Protein AF-A0A970CXN6-F1 (afdb_monomer_lite)

Secondary structure (DSSP, 8-state):
---HHHHHHHHHHHHTTS-HHHHHHHHHTHHHHHHHTTTTGGGGGGGGGT-HHHHHHHHHHHHS-HHHHHHHHHHHHHHH--HHHHHHHHHHHHHHHHHHHHHHHHHHHHHHH---HHHHHHHHHHHHHHHTT--TTT--GGGTS---HHHHHHHHHHHGGGTS--HHHHHHHHHHHHHHHHHHHHHHHH-HHHHHHHHHHTT-HHHHGGGSPPSS--GGGGGGT--

Radius of gyration: 17.42 Å; chains: 1; bounding box: 43×34×45 Å

Sequence (227 aa):
MPAIYAHYVFGNSLIDTLSEDSKRVVSNHRSAFDLGVQGPDFLFFKDFGGDEKSVKFGGKIHDTPCKETLKIFKEVYEKDKSEMQLAYILGFLAHFTLDTIAHEYINKVVREDGIDHHELETEFDRFMMLVDDRDPLSVKVEYLIKTEHETRKEIAKLYLPYEVMNEKELKKAMKDFYGVKKGIRFLQARAYPVLKGLMMAVNMWEKNYGIVMRKDRNVSLSPYVEE

pLDDT: mean 91.96, std 6.89, range [45.38, 98.62]

Foldseek 3Di:
DQQLQVLLVLLVVCLVVDDPVLVVLCVVQVLLLSQLSQALCLLCLFVHNPPPLSVVVSVVCLVDDVVVLVVLLVVLCVVVVDSSSVSSPSSVVSNNVCCVVVVVLLVVCCVPVVDDSLLLSLLLSCVVCVVVVHQSLPDQSLVSNDDDLVSLQSNQSSVVVVVRGHSVRSVSSNVSSSVVSVVLSVCLVPPVVVVLVVCVVVVNCVVNVSSRHDNDRPPVSCVVRVD

Structure (mmCIF, N/CA/C/O backbone):
data_AF-A0A970CXN6-F1
#
_entry.id   AF-A0A970CXN6-F1
#
loop_
_atom_site.group_PDB
_atom_site.id
_atom_site.type_symbol
_atom_site.label_atom_id
_atom_site.label_alt_id
_atom_site.label_comp_id
_atom_site.label_asym_id
_atom_site.label_entity_id
_atom_site.label_seq_id
_atom_site.pdbx_PDB_ins_code
_atom_site.Cartn_x
_atom_site.Cartn_y
_atom_site.Cartn_z
_atom_site.occupancy
_atom_site.B_iso_or_equiv
_atom_site.auth_seq_id
_atom_site.auth_comp_id
_atom_site.auth_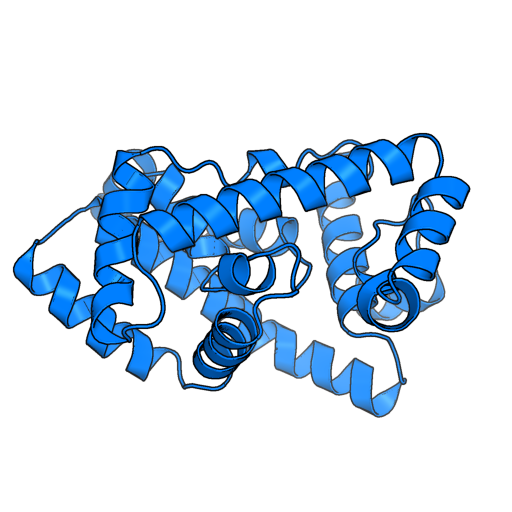asym_id
_atom_site.auth_atom_id
_atom_site.pdbx_PDB_model_num
ATOM 1 N N . MET A 1 1 ? 7.677 -1.999 -1.396 1.00 45.38 1 MET A N 1
ATOM 2 C CA . MET A 1 1 ? 6.364 -1.464 -1.788 1.00 45.38 1 MET A CA 1
ATOM 3 C C . MET A 1 1 ? 6.436 -0.259 -2.728 1.00 45.38 1 MET A C 1
ATOM 5 O O . MET A 1 1 ? 6.481 0.914 -2.344 1.00 45.38 1 MET A O 1
ATOM 9 N N . PRO A 1 2 ? 6.422 -0.558 -4.023 1.00 54.91 2 PRO A N 1
ATOM 10 C CA . PRO A 1 2 ? 5.616 0.149 -4.977 1.00 54.91 2 PRO A CA 1
ATOM 11 C C . PRO A 1 2 ? 4.929 -0.911 -5.846 1.00 54.91 2 PRO A C 1
ATOM 13 O O . PRO A 1 2 ? 5.416 -1.251 -6.914 1.00 54.91 2 PRO A O 1
ATOM 16 N N . ALA A 1 3 ? 3.774 -1.386 -5.389 1.00 73.50 3 ALA A N 1
ATOM 17 C CA . ALA A 1 3 ? 2.787 -2.064 -6.224 1.00 73.50 3 ALA A CA 1
ATOM 18 C C . ALA A 1 3 ? 1.385 -1.716 -5.703 1.00 73.50 3 ALA A C 1
ATOM 20 O O . ALA A 1 3 ? 0.773 -2.439 -4.925 1.00 73.50 3 ALA A O 1
ATOM 21 N N . ILE A 1 4 ? 0.889 -0.530 -6.066 1.00 91.12 4 ILE A N 1
ATOM 22 C CA . ILE A 1 4 ? -0.420 -0.051 -5.585 1.00 91.12 4 ILE A CA 1
ATOM 23 C C . ILE A 1 4 ? -1.547 -0.862 -6.227 1.00 91.12 4 ILE A C 1
ATOM 25 O O . ILE A 1 4 ? -2.587 -1.116 -5.609 1.00 91.12 4 ILE A O 1
ATOM 29 N N . TYR A 1 5 ? -1.358 -1.220 -7.497 1.00 94.88 5 TYR A N 1
ATOM 30 C CA . TYR A 1 5 ? -2.392 -1.828 -8.313 1.00 94.88 5 T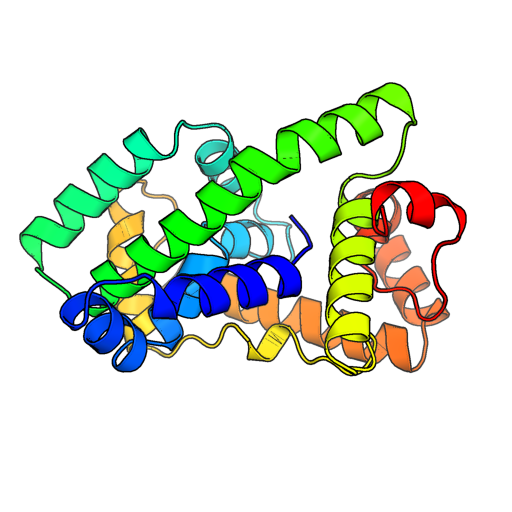YR A CA 1
ATOM 31 C C . TYR A 1 5 ? -2.586 -3.301 -7.974 1.00 94.88 5 TYR A C 1
ATOM 33 O O . TYR A 1 5 ? -3.725 -3.716 -7.790 1.00 94.88 5 TYR A O 1
ATOM 41 N N . ALA A 1 6 ? -1.505 -4.062 -7.802 1.00 94.56 6 ALA A N 1
ATOM 42 C CA . ALA A 1 6 ? -1.544 -5.461 -7.401 1.00 94.56 6 ALA A CA 1
ATOM 43 C C . ALA A 1 6 ? -2.290 -5.638 -6.077 1.00 94.56 6 ALA A C 1
ATOM 45 O O . ALA A 1 6 ? -3.231 -6.428 -6.005 1.00 94.56 6 ALA A O 1
ATOM 46 N N . HIS A 1 7 ? -1.957 -4.828 -5.065 1.00 95.94 7 HIS A N 1
ATOM 47 C CA . HIS A 1 7 ? -2.702 -4.805 -3.810 1.00 95.94 7 HIS A CA 1
ATOM 48 C C . HIS A 1 7 ? -4.178 -4.489 -4.036 1.00 95.94 7 HIS A C 1
ATOM 50 O O . HIS A 1 7 ? -5.038 -5.212 -3.541 1.00 95.94 7 HIS A O 1
ATOM 56 N N . TYR A 1 8 ? -4.492 -3.446 -4.810 1.00 95.94 8 TYR A N 1
ATOM 57 C CA . TYR A 1 8 ? -5.876 -3.071 -5.100 1.00 95.94 8 TYR A CA 1
ATOM 58 C C . TYR A 1 8 ? -6.664 -4.204 -5.776 1.00 95.94 8 TYR A C 1
ATOM 60 O O . TYR A 1 8 ? -7.787 -4.499 -5.365 1.00 95.94 8 TYR A O 1
ATOM 68 N N . VAL A 1 9 ? -6.095 -4.857 -6.791 1.00 95.38 9 VAL A N 1
ATOM 69 C CA . VAL A 1 9 ? -6.730 -5.974 -7.505 1.00 95.38 9 VAL A CA 1
ATOM 70 C C . VAL A 1 9 ? -6.916 -7.173 -6.577 1.00 95.38 9 VAL A C 1
ATOM 72 O O . VAL A 1 9 ? -8.020 -7.708 -6.494 1.00 95.38 9 VAL A O 1
ATOM 75 N N . PHE A 1 10 ? -5.883 -7.544 -5.819 1.00 95.50 10 PHE A N 1
ATOM 76 C CA . PHE A 1 10 ? -5.947 -8.642 -4.856 1.00 95.50 10 PHE A CA 1
ATOM 77 C C . PHE A 1 10 ? -6.980 -8.386 -3.752 1.00 95.50 10 PHE A C 1
ATOM 79 O O . PHE A 1 10 ? -7.818 -9.233 -3.462 1.00 95.50 10 PHE A O 1
ATOM 86 N N . GLY A 1 11 ? -6.992 -7.186 -3.171 1.00 96.19 11 GLY A N 1
ATOM 87 C CA . GLY A 1 11 ? -7.986 -6.800 -2.174 1.00 96.19 11 GLY A CA 1
ATOM 88 C C . GLY A 1 11 ? -9.413 -6.902 -2.716 1.00 96.19 11 GLY A C 1
ATOM 89 O O . GLY A 1 11 ? -10.290 -7.412 -2.026 1.00 96.19 11 GLY A O 1
ATOM 90 N N . ASN A 1 12 ? -9.647 -6.474 -3.961 1.00 95.94 12 ASN A N 1
ATOM 91 C CA . ASN A 1 12 ? -10.955 -6.598 -4.606 1.00 95.94 12 ASN A CA 1
ATOM 92 C C . ASN A 1 12 ? -11.379 -8.049 -4.834 1.00 95.94 12 ASN A C 1
ATOM 94 O O . ASN A 1 12 ? -12.537 -8.371 -4.579 1.00 95.94 12 ASN A O 1
ATOM 98 N N . SER A 1 13 ? -10.471 -8.916 -5.290 1.00 95.56 13 SER A N 1
ATOM 99 C CA . SER A 1 13 ? -10.807 -10.319 -5.559 1.00 95.56 13 SER A CA 1
ATOM 100 C C . SER A 1 13 ? -11.175 -11.088 -4.287 1.00 95.56 13 SER A C 1
ATOM 102 O O . SER A 1 13 ? -11.977 -12.019 -4.335 1.00 95.56 13 SER A O 1
ATOM 104 N N . LEU A 1 14 ? -10.659 -10.664 -3.129 1.00 95.25 14 LEU A N 1
ATOM 105 C CA . LEU A 1 14 ? -11.001 -11.264 -1.842 1.00 95.25 14 LEU A CA 1
ATOM 106 C C . LEU A 1 14 ? -12.394 -10.885 -1.332 1.00 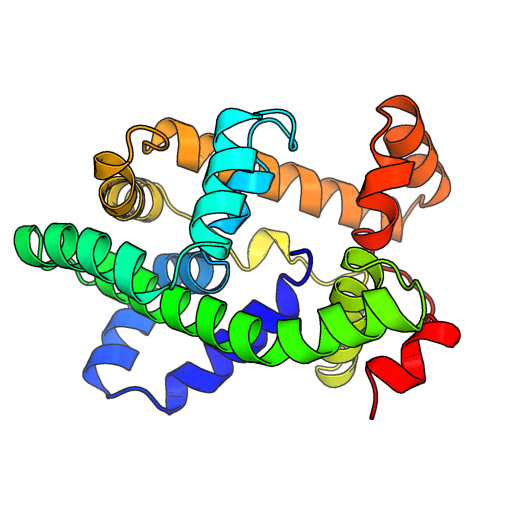95.25 14 LEU A C 1
ATOM 108 O O . LEU A 1 14 ? -12.943 -11.637 -0.527 1.00 95.25 14 LEU A O 1
ATOM 112 N N . ILE A 1 15 ? -12.991 -9.774 -1.783 1.00 97.00 15 ILE A N 1
ATOM 113 C CA . ILE A 1 15 ? -14.292 -9.299 -1.273 1.00 97.00 15 ILE A CA 1
ATOM 114 C C . ILE A 1 15 ? -15.365 -10.382 -1.425 1.00 97.00 15 ILE A C 1
ATOM 116 O O . ILE A 1 15 ? -16.134 -10.619 -0.494 1.00 97.00 15 ILE A O 1
ATOM 120 N N . ASP A 1 16 ? -15.376 -11.097 -2.549 1.00 94.75 16 ASP A N 1
ATOM 121 C CA . ASP A 1 16 ? -16.383 -12.123 -2.837 1.00 94.75 16 ASP A CA 1
ATOM 122 C C . ASP A 1 16 ? -16.294 -13.348 -1.913 1.00 94.75 16 ASP A C 1
ATOM 124 O O . ASP A 1 16 ? -17.294 -14.042 -1.709 1.00 94.75 16 ASP A O 1
ATOM 128 N N . THR A 1 17 ? -15.131 -13.566 -1.292 1.00 95.69 17 THR A N 1
ATOM 129 C CA . THR A 1 17 ? -14.877 -14.658 -0.337 1.00 95.69 17 THR A CA 1
ATOM 130 C C . THR A 1 17 ? -15.275 -14.324 1.102 1.00 95.69 17 THR A C 1
ATOM 132 O O . THR A 1 17 ? -15.337 -15.217 1.949 1.00 95.69 17 THR A O 1
ATOM 135 N N . LEU A 1 18 ? -15.545 -13.049 1.398 1.00 96.69 18 LEU A N 1
ATOM 136 C CA . LEU A 1 18 ? -15.940 -12.606 2.732 1.00 96.69 18 LEU A CA 1
ATOM 137 C C . LEU A 1 18 ? -17.364 -13.073 3.078 1.00 96.69 18 LEU A C 1
ATOM 139 O O . LEU A 1 18 ? -18.173 -13.385 2.205 1.00 96.69 18 LEU A O 1
ATOM 143 N N . SER A 1 19 ? -17.704 -13.076 4.369 1.00 97.88 19 SER A N 1
ATOM 144 C CA . SER A 1 19 ? -19.102 -13.231 4.788 1.00 97.88 19 SER A CA 1
ATOM 145 C C . SER A 1 19 ? -19.946 -12.046 4.306 1.00 97.88 19 SER A C 1
ATOM 147 O O . SER A 1 19 ? -19.427 -10.947 4.103 1.00 97.88 19 SER A O 1
ATOM 149 N N . GLU A 1 20 ? -21.260 -12.234 4.178 1.00 97.88 20 GLU A N 1
ATOM 150 C CA . GLU A 1 20 ? -22.169 -11.163 3.737 1.00 97.88 20 GLU A CA 1
ATOM 151 C C . GLU A 1 20 ? -22.113 -9.922 4.647 1.00 97.88 20 GLU A C 1
ATOM 153 O O . GLU A 1 20 ? -22.122 -8.790 4.160 1.00 97.88 20 GLU A O 1
ATOM 158 N N . ASP A 1 21 ? -21.939 -10.112 5.959 1.00 98.00 21 ASP A N 1
ATOM 159 C CA . ASP A 1 21 ? -21.743 -9.004 6.901 1.00 98.00 21 ASP A CA 1
ATOM 160 C C . ASP A 1 21 ? -20.451 -8.229 6.616 1.00 98.00 21 ASP A C 1
ATOM 162 O O . ASP A 1 21 ? -20.455 -6.997 6.576 1.00 98.00 21 ASP A O 1
ATOM 166 N N . SER A 1 22 ? -19.342 -8.931 6.375 1.00 98.19 22 SER A N 1
ATOM 167 C CA . SER A 1 22 ? -18.066 -8.299 6.040 1.00 98.19 22 SER A CA 1
ATOM 168 C C . SER A 1 22 ? -18.105 -7.619 4.670 1.00 98.19 22 SER A C 1
ATOM 170 O O . SER A 1 22 ? -17.589 -6.510 4.544 1.00 98.19 22 SER A O 1
ATOM 172 N N . LYS A 1 23 ? -18.774 -8.205 3.668 1.00 98.31 23 LYS A N 1
ATOM 173 C CA . LYS A 1 23 ? -19.015 -7.554 2.368 1.00 98.31 23 LYS A CA 1
ATOM 174 C C . LYS A 1 23 ? -19.783 -6.251 2.533 1.00 98.31 23 LYS A C 1
ATOM 176 O O . LYS A 1 23 ? -19.384 -5.234 1.969 1.00 98.31 23 LYS A O 1
ATOM 181 N N . ARG A 1 24 ? -20.846 -6.249 3.344 1.00 98.38 24 ARG A N 1
ATOM 182 C CA . ARG A 1 24 ? -21.621 -5.040 3.653 1.00 98.38 24 ARG A CA 1
ATOM 183 C C . ARG A 1 24 ? -20.751 -3.976 4.322 1.00 98.38 24 ARG A C 1
ATOM 185 O O . ARG A 1 24 ? -20.805 -2.817 3.921 1.00 98.38 24 ARG A O 1
ATOM 192 N N . VAL A 1 25 ? -19.935 -4.358 5.306 1.00 98.50 25 VAL A N 1
ATOM 193 C CA . VAL A 1 25 ? -18.992 -3.447 5.979 1.00 98.50 25 VAL A CA 1
ATOM 194 C C . VAL A 1 25 ? -18.006 -2.838 4.979 1.00 98.50 25 VAL A C 1
ATOM 196 O O . VAL A 1 25 ? -17.857 -1.617 4.936 1.00 98.50 25 VAL A O 1
ATOM 199 N N . VAL A 1 26 ? -17.381 -3.661 4.133 1.00 98.25 26 VAL A N 1
ATOM 200 C CA . VAL A 1 26 ? -16.448 -3.203 3.092 1.00 98.25 26 VAL A CA 1
ATOM 201 C C . VAL A 1 26 ? -17.144 -2.284 2.089 1.00 98.25 26 VAL A C 1
ATOM 203 O O . VAL A 1 26 ? -16.608 -1.229 1.763 1.00 98.25 26 VAL A O 1
ATOM 206 N N . SER A 1 27 ? -18.350 -2.628 1.637 1.00 97.38 27 SER A N 1
ATOM 207 C CA . SER A 1 27 ? -19.133 -1.803 0.711 1.00 97.38 27 SER A CA 1
ATOM 208 C C . SER A 1 27 ? -19.483 -0.438 1.315 1.00 97.38 27 SER A C 1
ATOM 210 O O . SER A 1 27 ? -19.328 0.588 0.654 1.00 97.38 27 SER A O 1
ATOM 212 N N . ASN A 1 28 ? -19.913 -0.404 2.579 1.00 97.69 28 ASN A N 1
ATOM 213 C CA . ASN A 1 28 ? -20.283 0.831 3.278 1.00 97.69 28 ASN A CA 1
ATOM 214 C C . ASN A 1 28 ? -19.071 1.711 3.621 1.00 97.69 28 ASN A C 1
ATOM 216 O O . ASN A 1 28 ? -19.195 2.932 3.715 1.00 97.69 28 ASN A O 1
ATOM 220 N N . HIS A 1 29 ? -17.895 1.107 3.801 1.00 97.56 29 HIS A N 1
ATOM 221 C CA . HIS A 1 29 ? -16.663 1.786 4.205 1.00 97.56 29 HIS A CA 1
ATOM 222 C C . HIS A 1 29 ? -15.521 1.532 3.223 1.00 97.56 29 HIS A C 1
ATOM 224 O O . HIS A 1 29 ? -14.373 1.296 3.607 1.00 97.56 29 HIS A O 1
ATOM 230 N N . ARG A 1 30 ? -15.839 1.632 1.931 1.00 96.50 30 ARG A N 1
ATOM 231 C CA . ARG A 1 30 ? -14.935 1.268 0.840 1.00 96.50 30 ARG A CA 1
ATOM 232 C C . ARG A 1 30 ? -13.596 2.005 0.877 1.00 96.50 30 ARG A C 1
ATOM 234 O O . ARG A 1 30 ? -12.555 1.385 0.707 1.00 96.50 30 ARG A O 1
ATOM 241 N N . SER A 1 31 ? -13.611 3.301 1.186 1.00 96.25 31 SER A N 1
ATOM 242 C CA . SER A 1 31 ? -12.395 4.116 1.323 1.00 96.25 31 SER A CA 1
ATOM 243 C C . SER A 1 31 ? -11.462 3.643 2.442 1.00 96.25 31 SER A C 1
ATOM 245 O O . SER A 1 31 ? -10.244 3.762 2.318 1.00 96.25 31 SER A O 1
ATOM 247 N N . ALA A 1 32 ? -12.015 3.111 3.536 1.00 97.94 32 ALA A N 1
ATOM 248 C CA . ALA A 1 32 ? -11.234 2.551 4.633 1.00 97.94 32 ALA A CA 1
ATOM 249 C C . ALA A 1 32 ? -10.621 1.206 4.233 1.00 97.94 32 ALA A C 1
ATOM 251 O O . ALA A 1 32 ? -9.440 0.987 4.482 1.00 97.94 32 ALA A O 1
ATOM 252 N N . PHE A 1 33 ? -11.394 0.350 3.558 1.00 98.19 33 PHE A N 1
ATOM 253 C CA . PHE A 1 33 ? -10.888 -0.908 3.012 1.00 98.19 33 PHE A CA 1
ATOM 254 C C . PHE A 1 33 ? -9.774 -0.678 1.987 1.00 98.19 33 PHE A C 1
ATOM 256 O O . PHE A 1 33 ? -8.699 -1.241 2.145 1.00 98.19 33 PHE A O 1
ATOM 263 N N . ASP A 1 34 ? -9.977 0.199 1.000 1.00 96.94 34 ASP A N 1
ATOM 264 C CA . ASP A 1 34 ? -8.976 0.485 -0.037 1.00 96.94 34 ASP A CA 1
ATOM 265 C C . ASP A 1 34 ? -7.680 1.070 0.548 1.00 96.94 34 ASP A C 1
ATOM 267 O O . ASP A 1 34 ? -6.597 0.779 0.048 1.00 96.94 34 ASP A O 1
ATOM 271 N N . LEU A 1 35 ? -7.767 1.863 1.626 1.00 96.81 35 LEU A N 1
ATOM 272 C CA . LEU A 1 35 ? -6.588 2.297 2.382 1.00 96.81 35 LEU A CA 1
ATOM 273 C C . LEU A 1 35 ? -5.925 1.124 3.112 1.00 96.81 35 LEU A C 1
ATOM 275 O O . LEU A 1 35 ? -4.705 1.009 3.083 1.00 96.81 35 LEU A O 1
ATOM 279 N N . GLY A 1 36 ? -6.718 0.259 3.745 1.00 97.31 36 GLY A N 1
ATOM 280 C CA . GLY A 1 36 ? -6.234 -0.943 4.420 1.00 97.31 36 GLY A CA 1
ATOM 281 C C . GLY A 1 36 ? -5.524 -1.899 3.472 1.00 97.31 36 GLY A C 1
ATOM 282 O O . GLY A 1 36 ? -4.505 -2.461 3.841 1.00 97.31 36 GLY A O 1
ATOM 283 N N . VAL A 1 37 ? -6.003 -2.038 2.236 1.00 97.06 37 VAL A N 1
ATOM 284 C CA . VAL A 1 37 ? -5.395 -2.873 1.186 1.00 97.06 37 VAL A CA 1
ATOM 285 C C . VAL A 1 37 ? -3.969 -2.437 0.835 1.00 97.06 37 VAL A C 1
ATOM 287 O O . VAL A 1 37 ? -3.197 -3.233 0.315 1.00 97.06 37 VAL A O 1
ATOM 290 N N . GLN A 1 38 ? -3.591 -1.201 1.155 1.00 95.81 38 GLN A N 1
ATOM 291 C CA . GLN A 1 38 ? -2.213 -0.717 1.025 1.00 95.81 38 GLN A CA 1
ATOM 292 C C . GLN A 1 38 ? -1.405 -0.858 2.314 1.00 95.81 38 GLN A C 1
ATOM 294 O O . GLN A 1 38 ? -0.285 -0.373 2.375 1.00 95.81 38 GLN A O 1
ATOM 299 N N . GLY A 1 39 ? -1.992 -1.413 3.372 1.00 95.19 39 GLY A N 1
ATOM 300 C CA . GLY A 1 39 ? -1.323 -1.600 4.644 1.00 95.19 39 GLY A CA 1
ATOM 301 C C . GLY A 1 39 ? -0.838 -0.285 5.267 1.00 95.19 39 GLY A C 1
ATOM 302 O O . GLY A 1 39 ? -1.559 0.723 5.253 1.00 95.19 39 GLY A O 1
ATOM 303 N N . PRO A 1 40 ? 0.360 -0.283 5.875 1.00 94.38 40 PRO A N 1
ATOM 304 C CA . PRO A 1 40 ? 0.962 0.893 6.493 1.00 94.38 40 PRO A CA 1
ATOM 305 C C . PRO A 1 40 ? 1.730 1.782 5.490 1.00 94.38 40 PRO A C 1
ATOM 307 O O . PRO A 1 40 ? 2.430 2.706 5.895 1.00 94.38 40 PRO A O 1
ATOM 310 N N . ASP A 1 41 ? 1.622 1.560 4.187 1.00 94.31 41 ASP A N 1
ATOM 311 C CA . ASP A 1 41 ? 2.577 2.102 3.216 1.00 94.31 41 ASP A CA 1
ATOM 312 C C . ASP A 1 41 ? 2.458 3.571 2.896 1.00 94.31 41 ASP A C 1
ATOM 314 O O . ASP A 1 41 ? 3.416 4.208 2.452 1.00 94.31 41 ASP A O 1
ATOM 318 N N . PHE A 1 42 ? 1.296 4.149 3.170 1.00 91.81 42 PHE A N 1
ATOM 319 C CA . PHE A 1 42 ? 1.144 5.594 3.133 1.00 91.81 42 PHE A CA 1
ATOM 320 C C . PHE A 1 42 ? 2.194 6.290 4.024 1.00 91.81 42 PHE A C 1
ATOM 322 O O . PHE A 1 42 ? 2.583 7.420 3.725 1.00 91.81 42 PHE A O 1
ATOM 329 N N . LEU A 1 43 ? 2.721 5.617 5.060 1.00 94.00 43 LEU A N 1
ATOM 330 C CA . LEU A 1 43 ? 3.809 6.114 5.906 1.00 94.00 43 LEU A CA 1
ATOM 331 C C . LEU A 1 43 ? 5.085 6.444 5.122 1.00 94.00 43 LEU A C 1
ATOM 333 O O . LEU A 1 43 ? 5.756 7.419 5.461 1.00 94.00 43 LEU A O 1
ATOM 337 N N . PHE A 1 44 ? 5.397 5.696 4.060 1.00 92.94 44 PHE A N 1
ATOM 338 C CA . PHE A 1 44 ? 6.587 5.922 3.233 1.00 92.94 44 PHE A CA 1
ATOM 339 C C . PHE A 1 44 ? 6.492 7.180 2.367 1.00 92.94 44 PHE A C 1
ATOM 341 O O . PHE A 1 44 ? 7.494 7.630 1.819 1.00 92.94 44 PHE A O 1
ATOM 348 N N . PHE A 1 45 ? 5.306 7.782 2.252 1.00 92.00 45 PHE A N 1
ATOM 349 C CA . PHE A 1 45 ? 5.101 8.989 1.456 1.00 92.00 45 PHE A CA 1
ATOM 350 C C . PHE A 1 45 ? 5.141 10.272 2.285 1.00 92.00 45 PHE A C 1
ATOM 352 O O . PHE A 1 45 ? 5.196 11.352 1.695 1.00 92.00 45 PHE A O 1
ATOM 359 N N . LYS A 1 46 ? 5.130 10.199 3.625 1.00 93.94 46 LYS A N 1
ATOM 360 C CA . LYS A 1 46 ? 5.106 11.404 4.465 1.00 93.94 46 LYS A CA 1
ATOM 361 C C . LYS A 1 46 ? 6.368 12.242 4.238 1.00 93.94 46 LYS A C 1
ATOM 363 O O . LYS A 1 46 ? 7.487 11.733 4.237 1.00 93.94 46 LYS A O 1
ATOM 368 N N . ASP A 1 47 ? 6.154 13.530 3.990 1.00 92.69 47 ASP A N 1
ATOM 369 C CA . ASP A 1 47 ? 7.179 14.486 3.559 1.00 92.69 47 ASP A CA 1
ATOM 370 C C . ASP A 1 47 ? 7.958 14.002 2.332 1.00 92.69 47 ASP A C 1
ATOM 372 O O . ASP A 1 47 ? 9.174 14.145 2.243 1.00 92.69 47 ASP A O 1
ATOM 376 N N . PHE A 1 48 ? 7.224 13.432 1.368 1.00 89.38 48 PHE A N 1
ATOM 377 C CA . PHE A 1 48 ? 7.755 12.906 0.107 1.00 89.38 48 PHE A CA 1
ATOM 378 C C . PHE A 1 48 ? 8.807 11.800 0.309 1.00 89.38 48 PHE A C 1
ATOM 380 O O . PHE A 1 48 ? 9.707 11.643 -0.512 1.00 89.38 48 PHE A O 1
ATOM 387 N N . GLY A 1 49 ? 8.693 11.049 1.410 1.00 87.31 49 GLY A N 1
ATOM 388 C CA . GLY A 1 49 ? 9.659 10.027 1.829 1.00 87.31 49 GLY A CA 1
ATOM 389 C C . GLY A 1 49 ? 10.805 10.558 2.693 1.00 87.31 49 GLY A C 1
ATOM 390 O O . GLY A 1 49 ? 11.703 9.800 3.048 1.00 87.31 49 GLY A O 1
ATOM 391 N N . GLY A 1 50 ? 10.785 11.846 3.048 1.00 88.06 50 GLY A N 1
ATOM 392 C CA . GLY A 1 50 ? 11.797 12.481 3.893 1.00 88.06 50 GLY A CA 1
ATOM 393 C C . GLY A 1 50 ? 11.572 12.335 5.401 1.00 88.06 50 GLY A C 1
ATOM 394 O O . GLY A 1 50 ? 12.488 12.617 6.172 1.00 88.06 50 GLY A O 1
ATOM 395 N N . ASP A 1 51 ? 10.390 11.905 5.858 1.00 93.25 51 ASP A N 1
ATOM 396 C CA . ASP A 1 51 ? 10.137 11.733 7.293 1.00 93.25 51 ASP A CA 1
ATOM 397 C C . ASP A 1 51 ? 10.657 10.381 7.800 1.00 93.25 51 ASP A C 1
ATOM 399 O O . ASP A 1 51 ? 9.975 9.354 7.752 1.00 93.25 51 ASP A O 1
ATOM 403 N N . GLU A 1 52 ? 11.874 10.389 8.348 1.00 93.06 52 GLU A N 1
ATOM 404 C CA . GLU A 1 52 ? 12.531 9.177 8.847 1.00 93.06 52 GLU A CA 1
ATOM 405 C C . GLU A 1 52 ? 11.716 8.423 9.904 1.00 93.06 52 GLU A C 1
ATOM 407 O O . GLU A 1 52 ? 11.792 7.196 9.969 1.00 93.06 52 GLU A O 1
ATOM 412 N N . LYS A 1 53 ? 10.955 9.133 10.749 1.00 94.75 53 LYS A N 1
ATOM 413 C CA . LYS A 1 53 ? 10.142 8.514 11.808 1.00 94.75 53 LYS A CA 1
ATOM 414 C C . LYS A 1 53 ? 9.065 7.617 11.194 1.00 94.75 53 LYS A C 1
ATOM 416 O O . LYS A 1 53 ? 8.914 6.475 11.621 1.00 94.75 53 LYS A O 1
ATOM 421 N N . SER A 1 54 ? 8.355 8.112 10.183 1.00 94.38 54 SER A N 1
ATOM 422 C CA . SER A 1 54 ? 7.294 7.384 9.482 1.00 94.38 54 SER A CA 1
ATOM 423 C C . SER A 1 54 ? 7.871 6.257 8.641 1.00 94.38 54 SER A C 1
ATOM 425 O O . SER A 1 54 ? 7.342 5.154 8.698 1.00 94.38 54 SER A O 1
ATOM 427 N N . VAL A 1 55 ? 8.992 6.483 7.947 1.00 93.12 55 VAL A N 1
ATOM 428 C CA . VAL A 1 55 ? 9.674 5.440 7.161 1.00 93.12 55 VAL A CA 1
ATOM 429 C C . VAL A 1 55 ? 10.137 4.285 8.054 1.00 93.12 55 VAL A C 1
ATOM 431 O O . VAL A 1 55 ? 9.819 3.130 7.781 1.00 93.12 55 VAL A O 1
ATOM 434 N N . LYS A 1 56 ? 10.827 4.580 9.165 1.00 95.38 56 LYS A N 1
ATOM 435 C CA . LYS A 1 56 ? 11.273 3.558 10.131 1.00 95.38 56 LYS A CA 1
ATOM 436 C C . LYS A 1 56 ? 10.091 2.817 10.753 1.00 95.38 56 LYS A C 1
ATOM 438 O O . LYS A 1 56 ? 10.163 1.611 10.961 1.00 95.38 56 LYS A O 1
ATOM 443 N N . PHE A 1 57 ? 9.006 3.527 11.052 1.00 95.81 57 PHE A N 1
ATOM 444 C CA . PHE A 1 57 ? 7.808 2.919 11.617 1.00 95.81 57 PHE A CA 1
ATOM 445 C C . PHE A 1 57 ? 7.061 2.034 10.613 1.00 95.81 57 PHE A C 1
ATOM 447 O O . PHE A 1 57 ? 6.670 0.929 10.975 1.00 95.81 57 PHE A O 1
ATOM 454 N N . GLY A 1 58 ? 6.927 2.469 9.358 1.00 95.19 58 GLY A N 1
ATOM 455 C CA . GLY A 1 58 ? 6.358 1.664 8.279 1.00 95.19 58 GLY A CA 1
ATOM 456 C C . GLY A 1 58 ? 7.144 0.376 8.069 1.00 95.19 58 GLY A C 1
ATOM 457 O O . GLY A 1 58 ? 6.549 -0.697 8.082 1.00 95.19 58 GLY A O 1
ATOM 458 N N . GLY A 1 59 ? 8.478 0.460 8.000 1.00 94.62 59 GLY A N 1
ATOM 459 C CA . GLY A 1 59 ? 9.346 -0.723 7.946 1.00 94.62 59 GLY A CA 1
ATOM 460 C C . GLY A 1 59 ? 9.152 -1.640 9.156 1.00 94.62 59 GLY A C 1
ATOM 461 O O . GLY A 1 59 ? 8.903 -2.827 8.997 1.00 94.62 59 GLY A O 1
ATOM 462 N N . LYS A 1 60 ? 9.120 -1.079 10.373 1.00 95.88 60 LYS A N 1
ATOM 463 C CA . LYS A 1 60 ? 8.871 -1.858 11.595 1.00 95.88 60 LYS A CA 1
ATOM 464 C C . LYS A 1 60 ? 7.536 -2.609 11.563 1.00 95.88 60 LYS A C 1
ATOM 466 O O . LYS A 1 60 ? 7.481 -3.725 12.073 1.00 95.88 60 LYS A O 1
ATOM 471 N N . ILE A 1 61 ? 6.465 -2.014 11.030 1.00 95.81 61 ILE A N 1
ATOM 472 C CA . ILE A 1 61 ? 5.173 -2.707 10.909 1.00 95.81 61 ILE A CA 1
ATOM 473 C C . ILE A 1 61 ? 5.293 -3.903 9.956 1.00 95.81 61 ILE A C 1
ATOM 475 O O . ILE A 1 61 ? 4.785 -4.963 10.306 1.00 95.81 61 ILE A O 1
ATOM 479 N N . HIS A 1 62 ? 5.980 -3.758 8.819 1.00 94.62 62 HIS A N 1
ATOM 480 C CA . HIS A 1 62 ? 6.216 -4.861 7.876 1.00 94.62 62 HIS A CA 1
ATOM 481 C C . HIS A 1 62 ? 7.099 -5.967 8.470 1.00 94.62 62 HIS A C 1
ATOM 483 O O . HIS A 1 62 ? 6.793 -7.146 8.325 1.00 94.62 62 HIS A O 1
ATOM 489 N N . ASP A 1 63 ? 8.151 -5.596 9.204 1.00 93.12 63 ASP A N 1
ATOM 490 C CA . ASP A 1 63 ? 9.082 -6.543 9.836 1.00 93.12 63 ASP A CA 1
ATOM 491 C C . ASP A 1 63 ? 8.471 -7.264 11.052 1.00 93.12 63 ASP A C 1
ATOM 493 O O . ASP A 1 63 ? 9.012 -8.251 11.558 1.00 93.12 63 ASP A O 1
ATOM 497 N N . THR A 1 64 ? 7.348 -6.760 11.567 1.00 93.50 64 THR A N 1
ATOM 498 C CA . THR A 1 64 ? 6.649 -7.351 12.705 1.00 93.50 64 THR A CA 1
ATOM 499 C C . THR A 1 64 ? 5.612 -8.357 12.204 1.00 93.50 64 THR A C 1
ATOM 501 O O . THR A 1 64 ? 4.813 -8.021 11.332 1.00 93.50 64 THR A O 1
ATOM 504 N N . PRO A 1 65 ? 5.516 -9.567 12.795 1.00 94.56 65 PRO A N 1
ATOM 505 C CA . PRO A 1 65 ? 4.439 -10.492 12.463 1.00 94.56 65 PRO A CA 1
ATOM 506 C C . PRO A 1 65 ? 3.071 -9.804 12.555 1.00 94.56 65 PRO A C 1
ATOM 508 O O . PRO A 1 65 ? 2.716 -9.297 13.620 1.00 94.56 65 PRO A O 1
ATOM 511 N N . CYS A 1 66 ? 2.287 -9.838 11.469 1.00 95.50 66 CYS A N 1
ATOM 512 C CA . CYS A 1 66 ? 1.011 -9.116 11.336 1.00 95.50 66 CYS A CA 1
ATOM 513 C C . CYS A 1 66 ? 0.097 -9.265 12.570 1.00 95.50 66 CYS A C 1
ATOM 515 O O . CYS A 1 66 ? -0.513 -8.299 13.030 1.00 95.50 66 CYS A O 1
ATOM 517 N N . LYS A 1 67 ? 0.078 -10.461 13.180 1.00 97.00 67 LYS A N 1
ATOM 518 C CA . LYS A 1 67 ? -0.667 -10.770 14.412 1.00 97.00 67 LYS A CA 1
ATOM 519 C C . LYS A 1 67 ? -0.419 -9.792 15.569 1.00 97.00 67 LYS A C 1
ATOM 521 O O . LYS A 1 67 ? -1.330 -9.570 16.359 1.00 97.00 67 LYS A O 1
ATOM 526 N N . GLU A 1 68 ? 0.779 -9.226 15.699 1.00 97.50 68 GLU A N 1
ATOM 527 C CA . GLU A 1 68 ? 1.101 -8.296 16.787 1.00 97.50 68 GLU A CA 1
ATOM 528 C C . GLU A 1 68 ? 0.480 -6.918 16.538 1.00 97.50 68 GLU A C 1
ATOM 530 O O . GLU A 1 68 ? -0.101 -6.335 17.451 1.00 97.50 68 GLU A O 1
ATOM 535 N N . THR A 1 69 ? 0.486 -6.442 15.291 1.00 97.25 69 THR A N 1
ATOM 536 C CA . THR A 1 69 ? -0.248 -5.230 14.893 1.00 97.25 69 THR A CA 1
ATOM 537 C C . THR A 1 69 ? -1.757 -5.427 15.032 1.00 97.25 69 THR A C 1
ATOM 539 O O . THR A 1 69 ? -2.455 -4.573 15.579 1.00 97.25 69 THR A O 1
ATOM 542 N N . LEU A 1 70 ? -2.270 -6.596 14.635 1.00 97.81 70 LEU A N 1
ATOM 543 C CA . LEU A 1 70 ? -3.691 -6.925 14.759 1.00 97.81 70 LEU A CA 1
ATOM 544 C C . LEU A 1 70 ? -4.177 -6.967 16.208 1.00 97.81 70 LEU A C 1
ATOM 546 O O . LEU A 1 70 ? -5.321 -6.601 16.450 1.00 97.81 70 LEU A O 1
ATOM 550 N N . LYS A 1 71 ? -3.347 -7.379 17.177 1.00 98.25 71 LYS A N 1
ATOM 551 C CA . LYS A 1 71 ? -3.714 -7.310 18.604 1.00 98.25 71 LYS A CA 1
ATOM 552 C C . LYS A 1 71 ? -4.024 -5.873 19.020 1.00 98.25 71 LYS A C 1
ATOM 554 O O . LYS A 1 71 ? -5.073 -5.628 19.604 1.00 98.25 71 LYS A O 1
ATOM 559 N N . ILE A 1 72 ? -3.163 -4.928 18.643 1.00 97.81 72 ILE A N 1
ATOM 560 C CA . ILE A 1 72 ? -3.337 -3.504 18.959 1.00 97.81 72 ILE A CA 1
ATOM 561 C C . ILE A 1 72 ? -4.570 -2.944 18.243 1.00 97.81 72 ILE A C 1
ATOM 563 O O . ILE A 1 72 ? -5.422 -2.313 18.869 1.00 97.81 72 ILE A O 1
ATOM 567 N N . PHE A 1 73 ? -4.722 -3.221 16.945 1.00 98.12 73 PHE A N 1
ATOM 568 C CA . PHE A 1 73 ? -5.896 -2.776 16.188 1.00 98.12 73 PHE A CA 1
ATOM 569 C C . PHE A 1 73 ? -7.194 -3.362 16.746 1.00 98.12 73 PHE A C 1
ATOM 571 O O . PHE A 1 73 ? -8.193 -2.653 16.840 1.00 98.12 73 PHE A O 1
ATOM 578 N N . LYS A 1 74 ? -7.176 -4.629 17.173 1.00 98.12 74 LYS A N 1
ATOM 579 C CA . LYS A 1 74 ? -8.310 -5.286 17.820 1.00 98.12 74 LYS A CA 1
ATOM 580 C C . LYS A 1 74 ? -8.685 -4.591 19.127 1.00 98.12 74 LYS A C 1
ATOM 582 O O . LYS A 1 74 ? -9.866 -4.350 19.334 1.00 98.12 74 LYS A O 1
ATOM 587 N N . GLU A 1 75 ? -7.728 -4.231 19.980 1.00 98.12 75 GLU A N 1
ATOM 588 C CA . GLU A 1 75 ? -8.015 -3.515 21.234 1.00 98.12 75 GLU A CA 1
ATOM 589 C C . GLU A 1 75 ? -8.670 -2.148 21.001 1.00 98.12 75 GLU A C 1
ATOM 591 O O . GLU A 1 75 ? -9.549 -1.740 21.762 1.00 98.12 75 GLU A O 1
ATOM 596 N N . VAL A 1 76 ? -8.256 -1.428 19.954 1.00 98.06 76 VAL A N 1
ATOM 597 C CA . VAL A 1 76 ? -8.886 -0.158 19.559 1.00 98.06 76 VAL A CA 1
ATOM 598 C C . VAL A 1 76 ? -10.291 -0.413 19.004 1.00 98.06 76 VAL A C 1
ATOM 600 O O . VAL A 1 76 ? -11.253 0.203 19.462 1.00 98.06 76 VAL A O 1
ATOM 603 N N . TYR A 1 77 ? -10.429 -1.382 18.097 1.00 98.25 77 TYR A N 1
ATOM 604 C CA . TYR A 1 77 ? -11.715 -1.780 17.528 1.00 98.25 77 TYR A CA 1
ATOM 605 C C . TYR A 1 77 ? -12.710 -2.270 18.576 1.00 98.25 77 TYR A C 1
ATOM 607 O O . TYR A 1 77 ? -13.897 -1.984 18.477 1.00 98.25 77 TYR A O 1
ATOM 615 N N . GLU A 1 78 ? -12.275 -2.986 19.608 1.00 97.94 78 GLU A N 1
ATOM 616 C CA . GLU A 1 78 ? -13.178 -3.489 20.641 1.00 97.94 78 GLU A CA 1
ATOM 617 C C . GLU A 1 78 ? -13.770 -2.386 21.522 1.00 97.94 78 GLU A C 1
ATOM 619 O O . GLU A 1 78 ? -14.858 -2.593 22.060 1.00 97.94 78 GLU A O 1
ATOM 624 N N . LYS A 1 79 ? -13.113 -1.224 21.616 1.00 97.19 79 LYS A N 1
ATOM 625 C CA . LYS A 1 79 ? -13.623 -0.046 22.335 1.00 97.19 79 LYS A CA 1
ATOM 626 C C . LYS A 1 79 ? -14.701 0.686 21.542 1.00 97.19 79 LYS A C 1
ATOM 628 O O . LYS A 1 79 ? -15.717 1.067 22.114 1.00 97.19 79 LYS A O 1
ATOM 633 N N . ASP A 1 80 ? -14.487 0.844 20.237 1.00 95.00 80 ASP A N 1
ATOM 634 C CA . ASP A 1 80 ? -15.353 1.666 19.384 1.00 95.00 80 ASP A CA 1
ATOM 635 C C . ASP A 1 80 ? -16.413 0.844 18.633 1.00 95.00 80 ASP A C 1
ATOM 637 O O . ASP A 1 80 ? -17.460 1.370 18.264 1.00 95.00 80 ASP A O 1
ATOM 641 N N . LYS A 1 81 ? -16.132 -0.440 18.369 1.00 96.75 81 LYS A N 1
ATOM 642 C CA . LYS A 1 81 ? -16.895 -1.348 17.488 1.00 96.75 81 LYS A CA 1
ATOM 643 C C . LYS A 1 81 ? -17.220 -0.722 16.126 1.00 96.75 81 LYS A C 1
ATOM 645 O O . LYS A 1 81 ? -18.277 -0.952 15.546 1.00 96.75 81 LYS A O 1
ATOM 650 N N . SER A 1 82 ? -16.284 0.074 15.618 1.00 98.38 82 SER A N 1
ATOM 651 C CA . SER A 1 82 ? -16.430 0.853 14.393 1.00 98.38 82 SER A CA 1
ATOM 652 C C . SER A 1 82 ? -16.303 -0.026 13.149 1.00 98.38 82 SER A C 1
ATOM 654 O O . SER A 1 82 ? -15.249 -0.608 12.888 1.00 98.38 82 SER A O 1
ATOM 656 N N . GLU A 1 83 ? -17.361 -0.090 12.338 1.00 98.38 83 GLU A N 1
ATOM 657 C CA . GLU A 1 83 ? -17.344 -0.817 11.060 1.00 98.38 83 GLU A CA 1
ATOM 658 C C . GLU A 1 83 ? -16.287 -0.265 10.093 1.00 98.38 83 GLU A C 1
ATOM 660 O O . GLU A 1 83 ? -15.696 -1.013 9.319 1.00 98.38 83 GLU A O 1
ATOM 665 N N . MET A 1 84 ? -15.982 1.030 10.169 1.00 98.31 84 MET A N 1
ATOM 666 C CA . MET A 1 84 ? -14.948 1.650 9.342 1.00 98.31 84 MET A CA 1
ATOM 667 C C . MET A 1 84 ? -13.541 1.177 9.733 1.00 98.31 84 MET A C 1
ATOM 669 O O . MET A 1 84 ? -12.716 0.924 8.855 1.00 98.31 84 MET A O 1
ATOM 673 N N . GLN A 1 85 ? -13.275 0.995 11.032 1.00 98.56 85 GLN A N 1
ATOM 674 C CA . GLN A 1 85 ? -12.034 0.364 11.497 1.00 98.56 85 GLN A CA 1
ATOM 675 C C . GLN A 1 85 ? -11.968 -1.097 11.041 1.00 98.56 85 GLN A C 1
ATOM 677 O O . GLN A 1 85 ? -10.928 -1.536 10.560 1.00 98.56 85 GLN A O 1
ATOM 682 N N . LEU A 1 86 ? -13.081 -1.835 11.129 1.00 98.62 86 LEU A N 1
ATOM 683 C CA . LEU A 1 86 ? -13.149 -3.218 10.653 1.00 98.62 86 LEU A CA 1
ATOM 684 C C . LEU A 1 86 ? -12.857 -3.320 9.149 1.00 98.62 86 LEU A C 1
ATOM 686 O O . LEU A 1 86 ? -12.065 -4.167 8.749 1.00 98.62 86 LEU A O 1
ATOM 690 N N . ALA A 1 87 ? -13.425 -2.437 8.323 1.00 98.50 87 ALA A N 1
ATOM 691 C CA . ALA A 1 87 ? -13.143 -2.389 6.889 1.00 98.50 87 ALA A CA 1
ATOM 692 C C . ALA A 1 87 ? -11.649 -2.164 6.607 1.00 98.50 87 ALA A C 1
ATOM 694 O O . ALA A 1 87 ? -11.068 -2.867 5.783 1.00 98.50 87 ALA A O 1
ATOM 695 N N . TYR A 1 88 ? -11.005 -1.244 7.331 1.00 98.56 88 TYR A N 1
ATOM 696 C CA . TYR A 1 88 ? -9.560 -1.041 7.225 1.00 98.56 88 TYR A CA 1
ATOM 697 C C . TYR A 1 88 ? -8.761 -2.277 7.651 1.00 98.56 88 TYR A C 1
ATOM 699 O O . TYR A 1 88 ? -7.850 -2.679 6.937 1.00 98.56 88 TYR A O 1
ATOM 707 N N . ILE A 1 89 ? -9.119 -2.920 8.768 1.00 98.62 89 ILE A N 1
ATOM 708 C CA . ILE A 1 89 ? -8.448 -4.136 9.255 1.00 98.62 89 ILE A CA 1
ATOM 709 C C . ILE A 1 89 ? -8.570 -5.283 8.239 1.00 98.62 89 ILE A C 1
ATOM 711 O O . ILE A 1 89 ? -7.597 -5.998 8.012 1.00 98.62 89 ILE A O 1
ATOM 715 N N . LEU A 1 90 ? -9.729 -5.445 7.592 1.00 98.50 90 LEU A N 1
ATOM 716 C CA . LEU A 1 90 ? -9.922 -6.437 6.527 1.00 98.50 90 LEU A CA 1
ATOM 717 C C . LEU A 1 90 ? -9.017 -6.157 5.318 1.00 98.50 90 LEU A C 1
ATOM 719 O O . LEU A 1 90 ? -8.393 -7.079 4.799 1.00 98.50 90 LEU A O 1
ATOM 723 N N . GLY A 1 91 ? -8.891 -4.893 4.906 1.00 98.12 91 GLY A N 1
ATOM 724 C CA . GLY A 1 91 ? -7.936 -4.504 3.868 1.00 98.12 91 GLY A CA 1
ATOM 725 C C . GLY A 1 91 ? -6.485 -4.748 4.297 1.00 98.12 91 GLY A C 1
ATOM 726 O O . GLY A 1 91 ? -5.695 -5.288 3.531 1.00 98.12 91 GLY A O 1
ATOM 727 N N . PHE A 1 92 ? -6.145 -4.420 5.545 1.00 98.19 92 PHE A N 1
ATOM 728 C CA . PHE A 1 92 ? -4.805 -4.599 6.112 1.00 98.19 92 PHE A CA 1
ATOM 729 C C . PHE A 1 92 ? -4.383 -6.071 6.133 1.00 98.19 92 PHE A C 1
ATOM 731 O O . PHE A 1 92 ? -3.235 -6.404 5.846 1.00 98.19 92 PHE A O 1
ATOM 738 N N . LEU A 1 93 ? -5.326 -6.972 6.412 1.00 97.56 93 LEU A N 1
ATOM 739 C CA . LEU A 1 93 ? -5.118 -8.411 6.278 1.00 97.56 93 LEU A CA 1
ATOM 740 C C . LEU A 1 93 ? -4.853 -8.821 4.827 1.00 97.56 93 LEU A C 1
ATOM 742 O O . LEU A 1 93 ? -3.965 -9.640 4.596 1.00 97.56 93 LEU A O 1
ATOM 746 N N . ALA A 1 94 ? -5.578 -8.256 3.857 1.00 96.94 94 ALA A N 1
ATOM 747 C CA . ALA A 1 94 ? -5.336 -8.523 2.439 1.00 96.94 94 ALA A CA 1
ATOM 748 C C . ALA A 1 94 ? -3.925 -8.085 2.017 1.00 96.94 94 ALA A C 1
ATOM 750 O O . ALA A 1 94 ? -3.218 -8.855 1.372 1.00 96.94 94 ALA A O 1
ATOM 751 N N . HIS A 1 95 ? -3.484 -6.903 2.449 1.00 96.88 95 HIS A N 1
ATOM 752 C CA . HIS A 1 95 ? -2.125 -6.416 2.209 1.00 96.88 95 HIS A CA 1
ATOM 753 C C . HIS A 1 95 ? -1.066 -7.405 2.720 1.00 96.88 95 HIS A C 1
ATOM 755 O O . HIS A 1 95 ? -0.292 -7.939 1.930 1.00 96.88 95 HIS A O 1
ATOM 761 N N . PHE A 1 96 ? -1.104 -7.742 4.015 1.00 95.88 96 PHE A N 1
ATOM 762 C CA . PHE A 1 96 ? -0.130 -8.662 4.615 1.00 95.88 96 PHE A CA 1
ATOM 763 C C . PHE A 1 96 ? -0.199 -10.078 4.040 1.00 95.88 96 PHE A C 1
ATOM 765 O O . PHE A 1 96 ? 0.812 -10.779 4.021 1.00 95.88 96 PHE A O 1
ATOM 772 N N . THR A 1 97 ? -1.375 -10.519 3.589 1.00 94.69 97 THR A N 1
ATOM 773 C CA . THR A 1 97 ? -1.526 -11.819 2.925 1.00 94.69 97 THR A CA 1
ATOM 774 C C . THR A 1 97 ? -0.766 -11.834 1.603 1.00 94.69 97 THR A C 1
ATOM 776 O O . THR A 1 97 ? -0.008 -12.773 1.368 1.00 94.69 97 THR A O 1
ATOM 779 N N . LEU A 1 98 ? -0.926 -10.799 0.770 1.00 94.31 98 LEU A N 1
ATOM 780 C CA . LEU A 1 98 ? -0.194 -10.704 -0.492 1.00 94.31 98 LEU A CA 1
ATOM 781 C C . LEU A 1 98 ? 1.312 -10.601 -0.245 1.00 94.31 98 LEU A C 1
ATOM 783 O O . LEU A 1 98 ? 2.063 -11.392 -0.804 1.00 94.31 98 LEU A O 1
ATOM 787 N N . ASP A 1 99 ? 1.735 -9.707 0.647 1.00 93.56 99 ASP A N 1
ATOM 788 C CA . ASP A 1 99 ? 3.148 -9.481 0.965 1.00 93.56 99 ASP A CA 1
ATOM 789 C C . ASP A 1 99 ? 3.839 -10.735 1.490 1.00 93.56 99 ASP A C 1
ATOM 791 O O . ASP A 1 99 ? 4.952 -11.051 1.077 1.00 93.56 99 ASP A O 1
ATOM 795 N N . THR A 1 100 ? 3.174 -11.498 2.361 1.00 90.62 100 THR A N 1
ATOM 796 C CA . THR A 1 100 ? 3.743 -12.741 2.905 1.00 90.62 100 THR A CA 1
ATOM 797 C C . THR A 1 100 ? 4.021 -13.764 1.802 1.00 90.62 100 THR A C 1
ATOM 799 O O . THR A 1 100 ? 5.031 -14.460 1.858 1.00 90.62 100 THR A O 1
ATOM 802 N N . ILE A 1 101 ? 3.144 -13.853 0.799 1.00 89.31 101 ILE A N 1
ATOM 803 C CA . ILE A 1 101 ? 3.287 -14.792 -0.321 1.00 89.31 101 ILE A CA 1
ATOM 804 C C . ILE A 1 101 ? 4.307 -14.256 -1.336 1.00 89.31 101 ILE A C 1
ATOM 806 O O . ILE A 1 101 ? 5.202 -14.979 -1.770 1.00 89.31 101 ILE A O 1
ATOM 810 N N . ALA A 1 102 ? 4.195 -12.980 -1.704 1.00 89.75 102 ALA A N 1
ATOM 811 C CA . ALA A 1 102 ? 4.988 -12.368 -2.761 1.00 89.75 102 ALA A CA 1
ATOM 812 C C . ALA A 1 102 ? 6.445 -12.140 -2.344 1.00 89.75 102 ALA A C 1
ATOM 814 O O . ALA A 1 102 ? 7.356 -12.367 -3.142 1.00 89.75 102 ALA A O 1
ATOM 815 N N . HIS A 1 103 ? 6.705 -11.727 -1.099 1.00 89.06 103 HIS A N 1
ATOM 816 C CA . HIS A 1 103 ? 8.062 -11.383 -0.680 1.00 89.06 103 HIS A CA 1
ATOM 817 C C . HIS A 1 103 ? 8.993 -12.584 -0.554 1.00 89.06 103 HIS A C 1
ATOM 819 O O . HIS A 1 103 ? 10.203 -12.394 -0.665 1.00 89.06 103 HIS A O 1
ATOM 825 N N . GLU A 1 104 ? 8.498 -13.812 -0.374 1.00 88.12 104 GLU A N 1
ATOM 826 C CA . GLU A 1 104 ? 9.366 -14.992 -0.474 1.00 88.12 104 GLU A CA 1
ATOM 827 C C . GLU A 1 104 ? 10.007 -15.062 -1.868 1.00 88.12 104 GLU A C 1
ATOM 829 O O . GLU A 1 104 ? 11.232 -15.167 -1.993 1.00 88.12 104 GLU A O 1
ATOM 834 N N . TYR A 1 105 ? 9.181 -14.903 -2.902 1.00 89.69 105 TYR A N 1
ATOM 835 C CA . TYR A 1 105 ? 9.607 -14.898 -4.293 1.00 89.69 105 TYR A CA 1
ATOM 836 C C . TYR A 1 105 ? 10.449 -13.664 -4.644 1.00 89.69 105 TYR A C 1
ATOM 838 O O . TYR A 1 105 ? 11.586 -13.805 -5.093 1.00 89.69 105 TYR A O 1
ATOM 846 N N . ILE A 1 106 ? 9.948 -12.455 -4.365 1.00 88.94 106 ILE A N 1
ATOM 847 C CA . ILE A 1 106 ? 10.648 -11.196 -4.667 1.00 88.94 106 ILE A CA 1
ATOM 848 C C . ILE A 1 106 ? 12.031 -11.185 -4.011 1.00 88.94 106 ILE A C 1
ATOM 850 O O . ILE A 1 106 ? 13.027 -10.894 -4.666 1.00 88.94 106 ILE A O 1
ATOM 854 N N . ASN A 1 107 ? 12.130 -11.552 -2.729 1.00 89.19 107 ASN A N 1
ATOM 855 C CA . ASN A 1 107 ? 13.417 -11.548 -2.036 1.00 89.19 107 ASN A CA 1
ATOM 856 C C . ASN A 1 107 ? 14.382 -12.601 -2.586 1.00 89.19 107 ASN A C 1
ATOM 858 O O . ASN A 1 107 ? 15.593 -12.401 -2.512 1.00 89.19 107 ASN A O 1
ATOM 862 N N . LYS A 1 108 ? 13.879 -13.723 -3.111 1.00 89.94 108 LYS A N 1
ATOM 863 C CA . LYS A 1 108 ? 14.713 -14.706 -3.804 1.00 89.94 108 LYS A CA 1
ATOM 864 C C . LYS A 1 108 ? 15.306 -14.099 -5.077 1.00 89.94 108 LYS A C 1
ATOM 866 O O . LYS A 1 108 ? 16.526 -14.072 -5.190 1.00 89.94 108 LYS A O 1
ATOM 871 N N . VAL A 1 109 ? 14.468 -13.540 -5.950 1.00 89.19 109 VAL A N 1
ATOM 872 C CA . 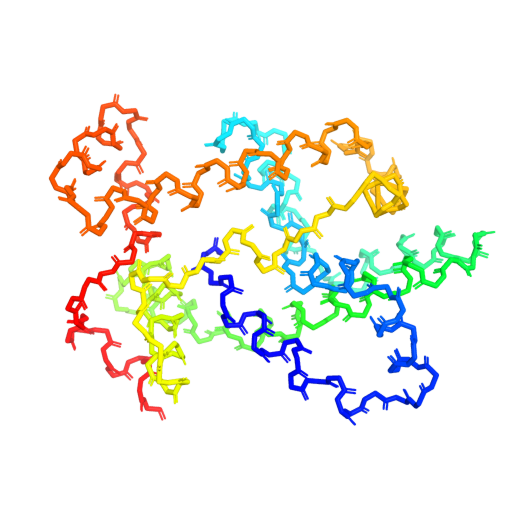VAL A 1 109 ? 14.885 -12.914 -7.220 1.00 89.19 109 VAL A CA 1
ATOM 873 C C . VAL A 1 109 ? 15.868 -1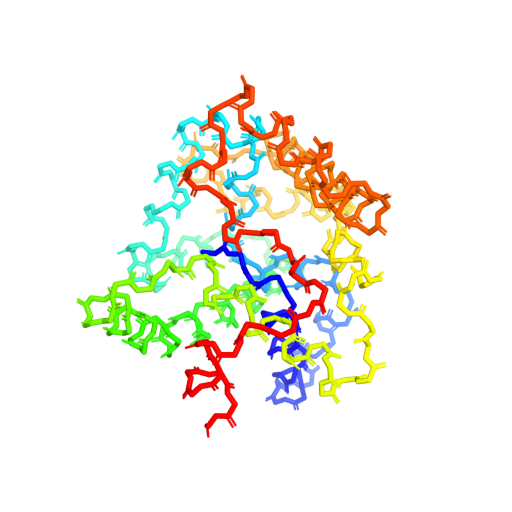1.763 -6.982 1.00 89.19 109 VAL A C 1
ATOM 875 O O . VAL A 1 109 ? 16.921 -11.693 -7.608 1.00 89.19 109 VAL A O 1
ATOM 878 N N . VAL A 1 110 ? 15.590 -10.893 -6.007 1.00 90.06 110 VAL A N 1
ATOM 879 C CA . VAL A 1 110 ? 16.485 -9.780 -5.643 1.00 90.06 110 VAL A CA 1
ATOM 880 C C . VAL A 1 110 ? 17.860 -10.288 -5.187 1.00 90.06 110 VAL A C 1
ATOM 882 O O . VAL A 1 110 ? 18.882 -9.707 -5.549 1.00 90.06 110 VAL A O 1
ATOM 885 N N . ARG A 1 111 ? 17.914 -11.367 -4.391 1.00 90.88 111 ARG A N 1
ATOM 886 C CA . ARG A 1 111 ? 19.182 -11.922 -3.884 1.00 90.88 111 ARG A CA 1
ATOM 887 C C . ARG A 1 111 ? 19.972 -12.689 -4.939 1.00 90.88 111 ARG A C 1
ATOM 889 O O . ARG A 1 111 ? 21.196 -12.606 -4.925 1.00 90.88 111 ARG A O 1
ATOM 896 N N . GLU A 1 112 ? 19.298 -13.479 -5.768 1.00 91.69 112 GLU A N 1
ATOM 897 C CA . GLU A 1 112 ? 19.940 -14.385 -6.729 1.00 91.69 112 GLU A CA 1
ATOM 898 C C . GLU A 1 112 ? 20.321 -13.658 -8.024 1.00 91.69 112 GLU A C 1
ATOM 900 O O . GLU A 1 112 ? 21.443 -13.823 -8.503 1.00 91.69 112 GLU A O 1
ATOM 905 N N . ASP A 1 113 ? 19.443 -12.788 -8.527 1.00 88.62 113 ASP A N 1
ATOM 906 C CA . ASP A 1 113 ? 19.577 -12.170 -9.851 1.00 88.62 113 ASP A CA 1
ATOM 907 C C . ASP A 1 113 ? 19.940 -10.677 -9.790 1.00 88.62 113 ASP A C 1
ATOM 909 O O . ASP A 1 113 ? 20.179 -10.043 -10.820 1.00 88.62 113 ASP A O 1
ATOM 913 N N . GLY A 1 114 ? 20.005 -10.094 -8.586 1.00 87.81 114 GLY A N 1
ATOM 914 C CA . GLY A 1 114 ? 20.397 -8.695 -8.375 1.00 87.81 114 GLY A CA 1
ATOM 915 C C . GLY A 1 114 ? 19.409 -7.676 -8.952 1.00 87.81 114 GLY A C 1
ATOM 916 O O . GLY A 1 114 ? 19.783 -6.529 -9.197 1.00 87.81 114 GLY A O 1
ATOM 917 N N . ILE A 1 115 ? 18.165 -8.095 -9.195 1.00 88.62 115 ILE A N 1
ATOM 918 C CA . ILE A 1 115 ? 17.087 -7.240 -9.696 1.00 88.62 115 ILE A CA 1
ATOM 919 C C . ILE A 1 115 ? 16.646 -6.267 -8.602 1.00 88.62 115 ILE A C 1
ATOM 921 O O . ILE A 1 115 ? 16.559 -6.622 -7.427 1.00 88.62 115 ILE A O 1
ATOM 925 N N . ASP A 1 116 ? 16.342 -5.030 -8.992 1.00 89.56 116 ASP A N 1
ATOM 926 C CA . ASP A 1 116 ? 15.793 -4.041 -8.074 1.00 89.56 116 ASP A CA 1
ATOM 927 C C . ASP A 1 116 ? 14.374 -4.421 -7.634 1.00 89.56 116 ASP A C 1
ATOM 929 O O . ASP A 1 116 ? 13.484 -4.680 -8.445 1.00 89.56 116 ASP A O 1
ATOM 933 N N . HIS A 1 117 ? 14.169 -4.437 -6.320 1.00 89.50 117 HIS A N 1
ATOM 934 C CA . HIS A 1 117 ? 12.911 -4.835 -5.696 1.00 89.50 117 HIS A CA 1
ATOM 935 C C . HIS A 1 117 ? 11.731 -3.984 -6.182 1.00 89.50 117 HIS A C 1
ATOM 937 O O . HIS A 1 117 ? 10.670 -4.510 -6.509 1.00 89.50 117 HIS A O 1
ATOM 943 N N . HIS A 1 118 ? 11.916 -2.664 -6.248 1.00 88.44 118 HIS A N 1
ATOM 944 C CA . HIS A 1 118 ? 10.865 -1.732 -6.645 1.00 88.44 118 HIS A CA 1
ATOM 945 C C . HIS A 1 118 ? 10.535 -1.845 -8.130 1.00 88.44 118 HIS A C 1
ATOM 947 O O . HIS A 1 118 ? 9.379 -1.671 -8.517 1.00 88.44 118 HIS A O 1
ATOM 953 N N . GLU A 1 119 ? 11.537 -2.147 -8.950 1.00 89.88 119 GLU A N 1
ATOM 954 C CA . GLU A 1 119 ? 11.360 -2.395 -10.371 1.00 89.88 119 GLU A CA 1
ATOM 955 C C . GLU A 1 119 ? 10.543 -3.664 -10.634 1.00 89.88 119 GLU A C 1
ATOM 957 O O . GLU A 1 119 ? 9.635 -3.631 -11.463 1.00 89.88 119 GLU A O 1
ATOM 962 N N . LEU A 1 120 ? 10.811 -4.751 -9.903 1.00 90.56 120 LEU A N 1
ATOM 963 C CA . LEU A 1 120 ? 10.044 -5.993 -10.019 1.00 90.56 120 LEU A CA 1
ATOM 964 C C . LEU A 1 120 ? 8.579 -5.794 -9.602 1.00 90.56 120 LEU A C 1
ATOM 966 O O . LEU A 1 120 ? 7.673 -6.169 -10.344 1.00 90.56 120 LEU A O 1
ATOM 970 N N . GLU A 1 121 ? 8.344 -5.144 -8.459 1.00 92.12 121 GLU A N 1
ATOM 971 C CA . GLU A 1 121 ? 6.996 -4.805 -7.978 1.00 92.12 121 GLU A CA 1
ATOM 972 C C . GLU A 1 121 ? 6.240 -3.910 -8.986 1.00 92.12 121 GLU A C 1
ATOM 974 O O . GLU A 1 121 ? 5.069 -4.149 -9.291 1.00 92.12 121 GLU A O 1
ATOM 979 N N . THR A 1 122 ? 6.919 -2.922 -9.580 1.00 91.94 122 THR A N 1
ATOM 980 C CA . THR A 1 122 ? 6.305 -2.010 -10.559 1.00 91.94 122 THR A CA 1
ATOM 981 C C . THR A 1 122 ? 6.035 -2.686 -11.905 1.00 91.94 122 THR A C 1
ATOM 983 O O . THR A 1 122 ? 5.015 -2.395 -12.533 1.00 91.94 122 THR A O 1
ATOM 986 N N . GLU A 1 123 ? 6.902 -3.593 -12.369 1.00 91.75 123 GLU A N 1
ATOM 987 C CA . GLU A 1 123 ? 6.642 -4.376 -13.585 1.00 91.75 123 GLU A CA 1
ATOM 988 C C . GLU A 1 123 ? 5.494 -5.373 -13.370 1.00 91.75 123 GLU A C 1
ATOM 990 O O . GLU A 1 123 ? 4.691 -5.570 -14.280 1.00 91.75 123 GLU A O 1
ATOM 995 N N . PHE A 1 124 ? 5.337 -5.927 -12.165 1.00 92.06 124 PHE A N 1
ATOM 996 C CA . PHE A 1 124 ? 4.165 -6.735 -11.831 1.00 92.06 124 PHE A CA 1
ATOM 997 C C . PHE A 1 124 ? 2.868 -5.907 -11.862 1.00 92.06 124 PHE A C 1
ATOM 999 O O . PHE A 1 124 ? 1.899 -6.309 -12.508 1.00 92.06 124 PHE A O 1
ATOM 1006 N N . ASP A 1 125 ? 2.862 -4.698 -11.282 1.00 93.69 125 ASP A N 1
ATOM 1007 C CA . ASP A 1 125 ? 1.751 -3.739 -11.425 1.00 93.69 125 ASP A CA 1
ATOM 1008 C C . ASP A 1 125 ? 1.444 -3.459 -12.907 1.00 93.69 125 ASP A C 1
ATOM 1010 O O . ASP A 1 125 ? 0.280 -3.444 -13.316 1.00 93.69 125 ASP A O 1
ATOM 1014 N N . ARG A 1 126 ? 2.485 -3.260 -13.727 1.00 92.88 126 ARG A N 1
ATOM 1015 C CA . ARG A 1 126 ? 2.363 -3.033 -15.173 1.00 92.88 126 ARG A CA 1
ATOM 1016 C C . ARG A 1 126 ? 1.675 -4.204 -15.868 1.00 92.88 126 ARG A C 1
ATOM 1018 O O . ARG A 1 126 ? 0.756 -3.983 -16.654 1.00 92.88 126 ARG A O 1
ATOM 1025 N N . PHE A 1 127 ? 2.123 -5.426 -15.594 1.00 91.94 127 PHE A N 1
ATOM 1026 C CA . PHE A 1 127 ? 1.557 -6.647 -16.157 1.00 91.94 127 PHE A CA 1
ATOM 1027 C C . PHE A 1 127 ? 0.085 -6.809 -15.774 1.00 91.94 127 PHE A C 1
ATOM 1029 O O . PHE A 1 127 ? -0.754 -6.976 -16.658 1.00 91.94 127 PHE A O 1
ATOM 1036 N N . MET A 1 128 ? -0.253 -6.643 -14.493 1.00 92.81 128 MET A N 1
ATOM 1037 C CA . MET A 1 128 ? -1.635 -6.718 -14.009 1.00 92.81 128 MET A CA 1
ATOM 1038 C C . MET A 1 128 ? -2.544 -5.683 -14.688 1.00 92.81 128 MET A C 1
ATOM 1040 O O . MET A 1 128 ? -3.662 -6.002 -15.084 1.00 92.81 128 MET A O 1
ATOM 1044 N N . MET A 1 129 ? -2.063 -4.452 -14.896 1.00 94.69 129 MET A N 1
ATOM 1045 C CA . MET A 1 129 ? -2.816 -3.433 -15.639 1.00 94.69 129 MET A CA 1
ATOM 1046 C C . MET A 1 129 ? -3.070 -3.842 -17.097 1.00 94.69 129 MET A C 1
ATOM 1048 O O . MET A 1 129 ? -4.153 -3.580 -17.613 1.00 94.69 129 MET A O 1
ATOM 1052 N N . LEU A 1 130 ? -2.105 -4.487 -17.758 1.00 93.50 130 LEU A N 1
ATOM 1053 C CA . LEU A 1 130 ? -2.270 -4.971 -19.132 1.00 93.50 130 LEU A CA 1
ATOM 1054 C C . LEU A 1 130 ? -3.249 -6.144 -19.224 1.00 93.50 130 LEU A C 1
ATOM 1056 O O . LEU A 1 130 ? -4.044 -6.181 -20.160 1.00 93.50 130 LEU A O 1
ATOM 1060 N N . VAL A 1 131 ? -3.220 -7.068 -18.259 1.00 92.50 131 VAL A N 1
ATOM 1061 C CA . VAL A 1 131 ? -4.207 -8.158 -18.149 1.00 92.50 131 VAL A CA 1
ATOM 1062 C C . VAL A 1 131 ? -5.627 -7.597 -18.013 1.00 92.50 131 VAL A C 1
ATOM 1064 O O . VAL A 1 131 ? -6.554 -8.126 -18.621 1.00 92.50 131 VAL A O 1
ATOM 1067 N N . ASP A 1 132 ? -5.783 -6.474 -17.308 1.00 94.06 132 ASP A N 1
ATOM 1068 C CA . ASP A 1 132 ? -7.054 -5.756 -17.150 1.00 94.06 132 ASP A CA 1
ATOM 1069 C C . ASP A 1 132 ? -7.427 -4.843 -18.343 1.00 94.06 132 ASP A C 1
ATOM 1071 O O . ASP A 1 132 ? -8.366 -4.046 -18.236 1.00 94.06 132 ASP A O 1
ATOM 1075 N N . ASP A 1 133 ? -6.694 -4.911 -19.462 1.00 95.69 133 ASP A N 1
ATOM 1076 C CA . ASP A 1 133 ? -6.858 -4.058 -20.653 1.00 95.69 133 ASP A CA 1
ATOM 1077 C C . ASP A 1 133 ? -6.755 -2.548 -20.338 1.00 95.69 133 ASP A C 1
ATOM 1079 O O . ASP A 1 133 ? -7.534 -1.702 -20.790 1.00 95.69 133 ASP A O 1
ATOM 1083 N N . ARG A 1 134 ? -5.785 -2.181 -19.490 1.00 94.31 134 ARG A N 1
ATOM 1084 C CA . ARG A 1 134 ? -5.506 -0.797 -19.081 1.00 94.31 134 ARG A CA 1
ATOM 1085 C C . ARG A 1 134 ? -4.125 -0.368 -19.553 1.00 94.31 134 ARG A C 1
ATOM 1087 O O . ARG A 1 134 ? -3.147 -1.083 -19.380 1.00 94.31 134 ARG A O 1
ATOM 1094 N N . ASP A 1 135 ? -4.022 0.864 -20.055 1.00 93.12 135 ASP A N 1
ATOM 1095 C CA . ASP A 1 135 ? -2.721 1.491 -20.321 1.00 93.12 135 ASP A CA 1
ATOM 1096 C C . ASP A 1 135 ? -2.026 1.840 -18.987 1.00 93.12 135 ASP A C 1
ATOM 1098 O O . ASP A 1 135 ? -2.518 2.741 -18.285 1.00 93.12 135 ASP A O 1
ATOM 1102 N N . PRO A 1 136 ? -0.876 1.215 -18.651 1.00 92.00 136 PRO A N 1
ATOM 1103 C CA . PRO A 1 136 ? -0.193 1.422 -17.374 1.00 92.00 136 PRO A CA 1
ATOM 1104 C C . PRO A 1 136 ? 0.234 2.869 -17.109 1.00 92.00 136 PRO A C 1
ATOM 1106 O O . PRO A 1 136 ? 0.338 3.299 -15.960 1.00 92.00 136 PRO A O 1
ATOM 1109 N N . LEU A 1 137 ? 0.444 3.676 -18.155 1.00 91.19 137 LEU A N 1
ATOM 1110 C CA . LEU A 1 137 ? 0.790 5.093 -18.000 1.00 91.19 137 LEU A CA 1
ATOM 1111 C C . LEU A 1 137 ? -0.429 5.986 -17.739 1.00 91.19 137 LEU A C 1
ATOM 1113 O O . LEU A 1 137 ? -0.284 7.141 -17.318 1.00 91.19 137 LEU A O 1
ATOM 1117 N N . SER A 1 138 ? -1.630 5.466 -17.981 1.00 90.75 138 SER A N 1
ATOM 1118 C CA . SER A 1 138 ? -2.891 6.186 -17.823 1.00 90.75 138 SER A CA 1
ATOM 1119 C C . SER A 1 138 ? -3.588 5.899 -16.489 1.00 90.75 138 SER A C 1
ATOM 1121 O O . SER A 1 138 ? -4.331 6.762 -16.001 1.00 90.75 138 SER A O 1
ATOM 1123 N N . VAL A 1 139 ? -3.339 4.728 -15.884 1.00 92.81 139 VAL A N 1
ATOM 1124 C CA . VAL A 1 139 ? -3.989 4.293 -14.640 1.00 92.81 139 VAL A CA 1
ATOM 1125 C C . VAL A 1 139 ? -3.670 5.269 -13.515 1.00 92.81 139 VAL A C 1
ATOM 1127 O O . VAL A 1 139 ? -2.519 5.517 -13.163 1.00 92.81 139 VAL A O 1
ATOM 1130 N N . LYS A 1 140 ? -4.721 5.845 -12.930 1.00 93.62 140 LYS A N 1
ATOM 1131 C CA . LYS A 1 140 ? -4.601 6.862 -11.886 1.00 93.62 140 LYS A CA 1
ATOM 1132 C C . LYS A 1 140 ? -4.577 6.220 -10.501 1.00 93.62 140 LYS A C 1
ATOM 1134 O O . LYS A 1 140 ? -5.547 6.337 -9.752 1.00 93.62 140 LYS A O 1
ATOM 1139 N N . VAL A 1 141 ? -3.482 5.533 -10.175 1.00 92.25 141 VAL A N 1
ATOM 1140 C CA . VAL A 1 141 ? -3.305 4.832 -8.888 1.00 92.25 141 VAL A CA 1
ATOM 1141 C C . VAL A 1 141 ? -3.516 5.747 -7.678 1.00 92.25 141 VAL A C 1
ATOM 1143 O O . VAL A 1 141 ? -4.022 5.313 -6.649 1.00 92.25 141 VAL A O 1
ATOM 1146 N N . GLU A 1 142 ? -3.245 7.049 -7.816 1.00 91.88 142 GLU A N 1
ATOM 1147 C CA . GLU A 1 142 ? -3.478 8.038 -6.762 1.00 91.88 142 GLU A CA 1
ATOM 1148 C C . GLU A 1 142 ? -4.966 8.222 -6.401 1.00 91.88 142 GLU A C 1
ATOM 1150 O O . GLU A 1 142 ? -5.285 8.768 -5.348 1.00 91.88 142 GLU A O 1
ATOM 1155 N N . TYR A 1 143 ? -5.886 7.790 -7.270 1.00 92.12 143 TYR A N 1
ATOM 1156 C CA . TYR A 1 143 ? -7.332 7.846 -7.039 1.00 92.12 143 TYR A CA 1
ATOM 1157 C C . TYR A 1 143 ? -7.911 6.527 -6.518 1.00 92.12 143 TYR A C 1
ATOM 1159 O O . TYR A 1 143 ? -9.082 6.532 -6.138 1.00 92.12 143 TYR A O 1
ATOM 1167 N N . LEU A 1 144 ? -7.132 5.438 -6.498 1.00 91.25 144 LEU A N 1
ATOM 1168 C CA . LEU A 1 144 ? -7.571 4.146 -5.957 1.00 91.25 144 LEU A CA 1
ATOM 1169 C C . LEU A 1 144 ? -7.698 4.196 -4.433 1.00 91.25 144 LEU A C 1
ATOM 1171 O O . LEU A 1 144 ? -8.551 3.529 -3.867 1.00 91.25 144 LEU A O 1
ATOM 1175 N N . ILE A 1 145 ? -6.896 5.043 -3.781 1.00 87.56 145 ILE A N 1
ATOM 1176 C CA . ILE A 1 145 ? -6.883 5.188 -2.325 1.00 87.56 145 ILE A CA 1
ATOM 1177 C C . ILE A 1 145 ? -7.262 6.618 -1.968 1.00 87.56 145 ILE A C 1
ATOM 1179 O O . ILE A 1 145 ? -6.426 7.493 -1.727 1.00 87.56 145 ILE A O 1
ATOM 1183 N N . LYS A 1 146 ? -8.566 6.879 -1.965 1.00 81.81 146 LYS A N 1
ATOM 1184 C CA . LYS A 1 146 ? -9.108 8.148 -1.484 1.00 81.81 146 LYS A CA 1
ATOM 1185 C C . LYS A 1 146 ? -9.507 8.008 -0.038 1.00 81.81 146 LYS A C 1
ATOM 1187 O O . LYS A 1 146 ? -10.267 7.118 0.317 1.00 81.81 146 LYS A O 1
ATOM 1192 N N . THR A 1 147 ? -9.069 8.956 0.773 1.00 84.19 147 THR A N 1
ATOM 1193 C CA . THR A 1 147 ? -9.531 9.061 2.152 1.00 84.19 147 THR A CA 1
ATOM 1194 C C . THR A 1 147 ? -10.363 10.322 2.309 1.00 84.19 147 THR A C 1
ATOM 1196 O O . THR A 1 147 ? -9.986 11.404 1.848 1.00 84.19 147 THR A O 1
ATOM 1199 N N . GLU A 1 148 ? -11.505 10.200 2.968 1.00 89.69 148 GLU A N 1
ATOM 1200 C CA . GLU A 1 148 ? -12.283 11.348 3.425 1.00 89.69 148 GLU A CA 1
ATOM 1201 C C . GLU A 1 148 ? -11.839 11.756 4.830 1.00 89.69 148 GLU A C 1
ATOM 1203 O O . GLU A 1 148 ? -10.979 11.112 5.433 1.00 89.69 148 GLU A O 1
ATOM 1208 N N . HIS A 1 149 ? -12.365 12.870 5.342 1.00 93.75 149 HIS A N 1
ATOM 1209 C CA . HIS A 1 149 ? -12.032 13.321 6.695 1.00 93.75 149 HIS A CA 1
ATOM 1210 C C . HIS A 1 149 ? -12.355 12.247 7.736 1.00 93.75 149 HIS A C 1
ATOM 1212 O O . HIS A 1 149 ? -11.458 11.864 8.483 1.00 93.75 149 HIS A O 1
ATOM 1218 N N . GLU A 1 150 ? -13.566 11.685 7.700 1.00 95.00 150 GLU A N 1
ATOM 1219 C CA . GLU A 1 150 ? -13.959 10.665 8.676 1.00 95.00 150 GLU A CA 1
ATOM 1220 C C . GLU A 1 150 ? -13.137 9.385 8.556 1.00 95.00 150 GLU A C 1
ATOM 1222 O O . GLU A 1 150 ? -12.695 8.866 9.575 1.00 95.00 150 GLU A O 1
ATOM 1227 N N . THR A 1 151 ? -12.806 8.942 7.336 1.00 95.75 151 THR A N 1
ATOM 1228 C CA . THR A 1 151 ? -11.881 7.814 7.138 1.00 95.75 151 THR A CA 1
ATOM 1229 C C . THR A 1 151 ? -10.550 8.063 7.832 1.00 95.75 151 THR A C 1
ATOM 1231 O O . THR A 1 151 ? -10.083 7.231 8.600 1.00 95.75 151 THR A O 1
ATOM 1234 N N . ARG A 1 152 ? -9.929 9.225 7.610 1.00 95.44 152 ARG A N 1
ATOM 1235 C CA . ARG A 1 152 ? -8.624 9.522 8.217 1.00 95.44 152 ARG A CA 1
ATOM 1236 C C . ARG A 1 152 ? -8.694 9.600 9.731 1.00 95.44 152 ARG A C 1
ATOM 1238 O O . ARG A 1 152 ? -7.812 9.067 10.395 1.00 95.44 152 ARG A O 1
ATOM 1245 N N . LYS A 1 153 ? -9.716 10.271 10.257 1.00 96.06 153 LYS A N 1
ATOM 1246 C CA . LYS A 1 153 ? -9.927 10.429 11.695 1.00 96.06 153 LYS A CA 1
ATOM 1247 C C . LYS A 1 153 ? -10.093 9.078 12.372 1.00 96.06 153 LYS A C 1
ATOM 1249 O O . LYS A 1 153 ? -9.469 8.821 13.397 1.00 96.06 153 LYS A O 1
ATOM 1254 N N . GLU A 1 154 ? -10.898 8.212 11.772 1.00 97.44 154 GLU A N 1
ATOM 1255 C CA . GLU A 1 154 ? -11.211 6.909 12.330 1.00 97.44 154 GLU A CA 1
ATOM 1256 C C . GLU A 1 154 ? -10.028 5.941 12.235 1.00 97.44 154 GLU A C 1
ATOM 1258 O O . GLU A 1 154 ? -9.685 5.301 13.225 1.00 97.44 154 GLU A O 1
ATOM 1263 N N . ILE A 1 155 ? -9.333 5.892 11.093 1.00 97.44 155 ILE A N 1
ATOM 1264 C CA . ILE A 1 155 ? -8.164 5.016 10.922 1.00 97.44 155 ILE A CA 1
ATOM 1265 C C . ILE A 1 155 ? -6.970 5.504 11.744 1.00 97.44 155 ILE A C 1
ATOM 1267 O O . ILE A 1 155 ? -6.227 4.688 12.282 1.00 97.44 155 ILE A O 1
ATOM 1271 N N . ALA A 1 156 ? -6.808 6.815 11.941 1.00 97.19 156 ALA A N 1
ATOM 1272 C CA . ALA A 1 156 ? -5.749 7.337 12.799 1.00 97.19 156 ALA A CA 1
ATOM 1273 C C . ALA A 1 156 ? -5.823 6.795 14.234 1.00 97.19 156 ALA A C 1
ATOM 1275 O O . ALA A 1 156 ? -4.776 6.598 14.846 1.00 97.19 156 ALA A O 1
ATOM 1276 N N . LYS A 1 157 ? -7.021 6.490 14.758 1.00 97.88 157 LYS A N 1
ATOM 1277 C CA . LYS A 1 157 ? -7.183 5.894 16.095 1.00 97.88 157 LYS A CA 1
ATOM 1278 C C . LYS A 1 157 ? -6.456 4.561 16.241 1.00 97.88 157 LYS A C 1
ATOM 1280 O O . LYS A 1 157 ? -5.881 4.313 17.296 1.00 97.88 157 LYS A O 1
ATOM 1285 N N . LEU A 1 158 ? -6.442 3.738 15.188 1.00 97.88 158 LEU A N 1
ATOM 1286 C CA . LEU A 1 158 ? -5.743 2.448 15.174 1.00 97.88 158 LEU A CA 1
ATOM 1287 C C . LEU A 1 158 ? -4.231 2.619 15.370 1.00 97.88 158 LEU A C 1
ATOM 1289 O O . LEU A 1 158 ? -3.573 1.746 15.929 1.00 97.88 158 LEU A O 1
ATOM 1293 N N . TYR A 1 159 ? -3.692 3.768 14.959 1.00 96.94 159 TYR A N 1
ATOM 1294 C CA . TYR A 1 159 ? -2.272 4.077 15.051 1.00 96.94 159 TYR A CA 1
ATOM 1295 C C . TYR A 1 159 ? -1.871 4.923 16.270 1.00 96.94 159 TYR A C 1
ATOM 1297 O O . TYR A 1 159 ? -0.681 4.997 16.584 1.00 96.94 159 TYR A O 1
ATOM 1305 N N . LEU A 1 160 ? -2.829 5.524 16.989 1.00 96.31 160 LEU A N 1
ATOM 1306 C CA . LEU A 1 160 ? -2.550 6.317 18.195 1.00 96.31 160 LEU A CA 1
ATOM 1307 C C . LEU A 1 160 ? -1.736 5.563 19.263 1.00 96.31 160 LEU A C 1
ATOM 1309 O O . LEU A 1 160 ? -0.828 6.188 19.812 1.00 96.31 160 LEU A O 1
ATOM 1313 N N . PRO A 1 161 ? -1.965 4.257 19.539 1.00 96.50 161 PRO A N 1
ATOM 1314 C CA . PRO A 1 161 ? -1.171 3.513 20.525 1.00 96.50 161 PRO A CA 1
ATOM 1315 C C . PRO A 1 161 ? 0.330 3.447 20.220 1.00 96.50 161 PRO A C 1
ATOM 1317 O O . PRO A 1 161 ? 1.121 3.152 21.109 1.00 96.50 161 PRO A O 1
ATOM 1320 N N . TYR A 1 162 ? 0.732 3.707 18.974 1.00 94.50 162 TYR A N 1
ATOM 1321 C CA . TYR A 1 162 ? 2.138 3.718 18.580 1.00 94.50 162 TYR A CA 1
ATOM 1322 C C . TYR A 1 162 ? 2.809 5.081 18.768 1.00 94.50 162 TYR A C 1
ATOM 1324 O O . TYR A 1 162 ? 4.025 5.163 18.645 1.00 94.50 162 TYR A O 1
ATOM 1332 N N . GLU A 1 163 ? 2.049 6.158 19.003 1.00 92.62 163 GLU A N 1
ATOM 1333 C CA . GLU A 1 163 ? 2.567 7.529 19.175 1.00 92.62 163 GLU A CA 1
ATOM 1334 C C . GLU A 1 163 ? 3.413 8.048 17.983 1.00 92.62 163 GLU A C 1
ATOM 1336 O O . GLU A 1 163 ? 4.207 8.994 18.084 1.00 92.62 163 GLU A O 1
ATOM 1341 N N . VAL A 1 164 ? 3.245 7.428 16.809 1.00 87.31 164 VAL A N 1
ATOM 1342 C CA . VAL A 1 164 ? 3.921 7.818 15.559 1.00 87.31 164 VAL A CA 1
ATOM 1343 C C . VAL A 1 164 ? 2.983 8.488 14.564 1.00 87.31 164 VAL A C 1
ATOM 1345 O O . VAL A 1 164 ? 3.452 9.295 13.765 1.00 87.31 164 VAL A O 1
ATOM 1348 N N . MET A 1 165 ? 1.690 8.166 14.606 1.00 90.88 165 MET A N 1
ATOM 1349 C CA . MET A 1 165 ? 0.715 8.668 13.647 1.00 90.88 165 MET A CA 1
ATOM 1350 C C . MET A 1 165 ? -0.566 9.125 14.346 1.00 90.88 165 MET A C 1
ATOM 1352 O O . MET A 1 165 ? -1.196 8.370 15.083 1.00 90.88 165 MET A O 1
ATOM 1356 N N . ASN A 1 166 ? -0.989 10.346 14.044 1.00 94.25 166 ASN A N 1
ATOM 1357 C CA . ASN A 1 166 ? -2.330 10.865 14.304 1.00 94.25 166 ASN A CA 1
ATOM 1358 C C . ASN A 1 166 ? -3.030 11.282 12.995 1.00 94.25 166 ASN A C 1
ATOM 1360 O O . ASN A 1 166 ? -2.475 11.166 11.901 1.00 94.25 166 ASN A O 1
ATOM 1364 N N . GLU A 1 167 ? -4.252 11.812 13.094 1.00 95.56 167 GLU A N 1
ATOM 1365 C CA . GLU A 1 167 ? -5.045 12.217 11.925 1.00 95.56 167 GLU A CA 1
ATOM 1366 C C . GLU A 1 167 ? -4.322 13.239 11.033 1.00 95.56 167 GLU A C 1
ATOM 1368 O O . GLU A 1 167 ? -4.362 13.138 9.805 1.00 95.56 167 GLU A O 1
ATOM 1373 N N . LYS A 1 168 ? -3.634 14.221 11.629 1.00 95.56 168 LYS A N 1
ATOM 1374 C CA . LYS A 1 168 ? -2.909 15.256 10.880 1.00 95.56 168 LYS A CA 1
ATOM 1375 C C . LYS A 1 168 ? -1.749 14.648 10.096 1.00 95.56 168 LYS A C 1
ATOM 1377 O O . LYS A 1 168 ? -1.533 15.029 8.944 1.00 95.56 168 LYS A O 1
ATOM 1382 N N . GLU A 1 169 ? -1.023 13.714 10.700 1.00 95.19 169 GLU A N 1
ATOM 1383 C CA . GLU A 1 169 ? 0.094 13.019 10.058 1.00 95.19 169 GLU A CA 1
ATOM 1384 C C . GLU A 1 169 ? -0.389 12.088 8.946 1.00 95.19 169 GLU A C 1
ATOM 1386 O O . GLU A 1 169 ? 0.141 12.155 7.840 1.00 95.19 169 GLU A O 1
ATOM 1391 N N . LEU A 1 170 ? -1.460 11.324 9.181 1.00 95.50 170 LEU A N 1
ATOM 1392 C CA . LEU A 1 170 ? -2.088 10.482 8.161 1.00 95.50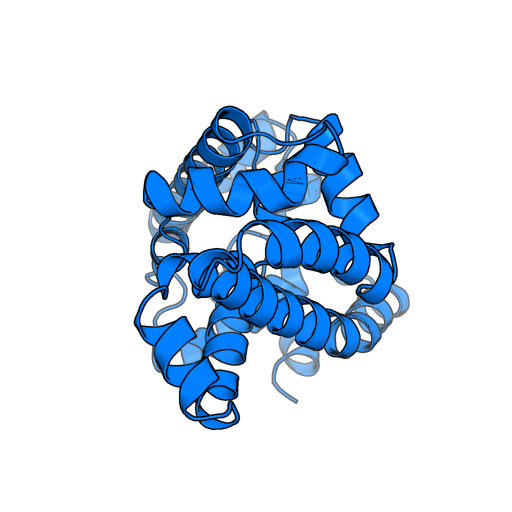 170 LEU A CA 1
ATOM 1393 C C . LEU A 1 170 ? -2.604 11.339 6.995 1.00 95.50 170 LEU A C 1
ATOM 1395 O O . LEU A 1 170 ? -2.355 11.041 5.829 1.00 95.50 170 LEU A O 1
ATOM 1399 N N . LYS A 1 171 ? -3.255 12.474 7.279 1.00 95.75 171 LYS A N 1
ATOM 1400 C CA . LYS A 1 171 ? -3.685 13.434 6.250 1.00 95.75 171 LYS A CA 1
ATOM 1401 C C . LYS A 1 171 ? -2.513 13.960 5.424 1.00 95.75 171 LYS A C 1
ATOM 1403 O O . LYS A 1 171 ? -2.658 14.105 4.210 1.00 95.75 171 LYS A O 1
ATOM 1408 N N . LYS A 1 172 ? -1.377 14.266 6.059 1.00 95.88 172 LYS A N 1
ATOM 1409 C CA . LYS A 1 172 ? -0.162 14.712 5.364 1.00 95.88 172 LYS A CA 1
ATOM 1410 C C . LYS A 1 172 ? 0.388 13.602 4.470 1.00 95.88 172 LYS A C 1
ATOM 1412 O O . LYS A 1 172 ? 0.539 13.844 3.278 1.00 95.88 172 LYS A O 1
ATOM 1417 N N . ALA A 1 173 ? 0.562 12.399 5.012 1.00 94.88 173 ALA A N 1
ATOM 1418 C CA . ALA A 1 173 ? 1.017 11.218 4.285 1.00 94.88 173 ALA A CA 1
ATOM 1419 C C . ALA A 1 173 ? 0.158 10.933 3.040 1.00 94.88 173 ALA A C 1
ATOM 1421 O O . ALA A 1 173 ? 0.685 10.801 1.939 1.00 94.88 173 ALA A O 1
ATOM 1422 N N . MET A 1 174 ? -1.173 10.968 3.171 1.00 95.06 174 MET A N 1
ATOM 1423 C CA . MET A 1 174 ? -2.087 10.762 2.040 1.00 95.06 174 MET A CA 1
ATOM 1424 C C . MET A 1 174 ? -2.026 11.883 0.996 1.00 95.06 174 MET A C 1
ATOM 1426 O O . MET A 1 174 ? -2.132 11.624 -0.204 1.00 95.06 174 MET A O 1
ATOM 1430 N N . LYS A 1 175 ? -1.855 13.139 1.428 1.00 95.19 175 LYS A N 1
ATOM 1431 C CA . LYS A 1 175 ? -1.677 14.271 0.507 1.00 95.19 175 LYS A CA 1
ATOM 1432 C C . LYS A 1 175 ? -0.375 14.135 -0.281 1.00 95.19 175 LYS A C 1
ATOM 1434 O O . LYS A 1 175 ? -0.373 14.392 -1.486 1.00 95.19 175 LYS A O 1
ATOM 1439 N N . ASP A 1 176 ? 0.702 13.745 0.390 1.00 94.62 176 ASP A N 1
ATOM 1440 C CA . ASP A 1 176 ? 2.007 13.558 -0.235 1.00 94.62 176 ASP A CA 1
ATOM 1441 C C . ASP A 1 176 ? 1.985 12.367 -1.193 1.00 94.62 176 ASP A C 1
ATOM 1443 O O . ASP A 1 176 ? 2.383 12.531 -2.342 1.00 94.62 176 ASP A O 1
ATOM 1447 N N . PHE A 1 177 ? 1.416 11.225 -0.787 1.00 93.94 177 PHE A N 1
ATOM 1448 C CA . PHE A 1 177 ? 1.178 10.065 -1.654 1.00 93.94 177 PHE A CA 1
ATOM 1449 C C . PHE A 1 177 ? 0.489 10.476 -2.956 1.00 93.94 177 PHE A C 1
ATOM 1451 O O . PHE A 1 177 ? 0.991 10.211 -4.052 1.00 93.94 177 PHE A O 1
ATOM 1458 N N . TYR A 1 178 ? -0.634 11.190 -2.836 1.00 94.31 178 TYR A N 1
ATOM 1459 C CA . TYR A 1 178 ? -1.387 11.655 -3.991 1.00 94.31 178 TYR A CA 1
ATOM 1460 C C . TYR A 1 178 ? -0.544 12.577 -4.881 1.00 94.31 178 TYR A C 1
ATOM 1462 O O . TYR A 1 178 ? -0.540 12.426 -6.103 1.00 94.31 178 TYR A O 1
ATOM 1470 N N . GLY A 1 179 ? 0.191 13.521 -4.284 1.00 93.25 179 GLY A N 1
ATOM 1471 C CA . GLY A 1 179 ? 1.076 14.437 -5.003 1.00 93.25 179 GLY A CA 1
ATOM 1472 C C . GLY A 1 179 ? 2.193 13.716 -5.760 1.00 93.25 179 GLY A C 1
ATOM 1473 O O . GLY A 1 179 ? 2.376 13.968 -6.952 1.00 93.25 179 GLY A O 1
ATOM 1474 N N . VAL A 1 180 ? 2.887 12.788 -5.094 1.00 91.12 180 VAL A N 1
ATOM 1475 C CA . VAL A 1 180 ? 3.979 11.981 -5.657 1.00 91.12 180 VAL A CA 1
ATOM 1476 C C . VAL A 1 180 ? 3.473 11.139 -6.821 1.00 91.12 180 VAL A C 1
ATOM 1478 O O . VAL A 1 180 ? 3.968 11.283 -7.938 1.00 91.12 180 VAL A O 1
ATOM 1481 N N . LYS A 1 181 ? 2.450 10.303 -6.603 1.00 91.69 181 LYS A N 1
ATOM 1482 C CA . LYS A 1 181 ? 1.949 9.384 -7.636 1.00 91.69 181 LYS A CA 1
ATOM 1483 C C . LYS A 1 181 ? 1.343 10.134 -8.823 1.00 91.69 181 LYS A C 1
ATOM 1485 O O . LYS A 1 181 ? 1.628 9.786 -9.968 1.00 91.69 181 LYS A O 1
ATOM 1490 N N . LYS A 1 182 ? 0.603 11.225 -8.584 1.00 92.75 182 LYS A N 1
ATOM 1491 C CA . LYS A 1 182 ? 0.089 12.086 -9.662 1.00 92.75 182 LYS A CA 1
ATOM 1492 C C . LYS A 1 182 ? 1.212 12.745 -10.464 1.00 92.75 182 LYS A C 1
ATOM 1494 O O . LYS A 1 182 ? 1.118 12.809 -11.690 1.00 92.75 182 LYS A O 1
ATOM 1499 N N . GLY A 1 183 ? 2.240 13.258 -9.785 1.00 91.69 183 GLY A N 1
ATOM 1500 C CA . GLY A 1 183 ? 3.392 13.912 -10.407 1.00 91.69 183 GLY A CA 1
ATOM 1501 C C . GLY A 1 183 ? 4.198 12.950 -11.276 1.00 91.69 183 GLY A C 1
ATOM 1502 O O . GLY A 1 183 ? 4.415 13.239 -12.453 1.00 91.69 183 GLY A O 1
ATOM 1503 N N . ILE A 1 184 ? 4.547 11.780 -10.727 1.00 90.44 184 ILE A N 1
ATOM 1504 C CA . ILE A 1 184 ? 5.227 10.696 -11.449 1.00 90.44 184 ILE A CA 1
ATOM 1505 C C . ILE A 1 184 ? 4.412 10.301 -12.681 1.00 90.44 184 ILE A C 1
ATOM 1507 O O . ILE A 1 184 ? 4.923 10.401 -13.792 1.00 90.44 184 ILE A O 1
ATOM 1511 N N . ARG A 1 185 ? 3.120 9.977 -12.522 1.00 91.44 185 ARG A N 1
ATOM 1512 C CA . ARG A 1 185 ? 2.240 9.587 -13.637 1.00 91.44 185 ARG A CA 1
ATOM 1513 C C . ARG A 1 185 ? 2.150 10.658 -14.727 1.00 91.44 185 ARG A C 1
ATOM 1515 O O . ARG A 1 185 ? 2.187 10.348 -15.915 1.00 91.44 185 ARG A O 1
ATOM 1522 N N . PHE A 1 186 ? 2.020 11.930 -14.349 1.00 91.06 186 PHE A N 1
ATOM 1523 C CA . PHE A 1 186 ? 1.935 13.025 -15.315 1.00 91.06 186 PHE A CA 1
ATOM 1524 C C . PHE A 1 186 ? 3.233 13.193 -16.112 1.00 91.06 186 PHE A C 1
ATOM 1526 O O . PHE A 1 186 ? 3.178 13.322 -17.338 1.00 91.06 186 PHE A O 1
ATOM 1533 N N . LEU A 1 187 ? 4.380 13.192 -15.426 1.00 90.44 187 LEU A N 1
ATOM 1534 C CA . LEU A 1 187 ? 5.680 13.422 -16.049 1.00 90.44 187 LEU A CA 1
ATOM 1535 C C . LEU A 1 187 ? 6.175 12.199 -16.821 1.00 90.44 187 LEU A C 1
ATOM 1537 O O . LEU A 1 187 ? 6.658 12.371 -17.933 1.00 90.44 187 LEU A O 1
ATOM 1541 N N . GLN A 1 188 ? 6.006 10.976 -16.312 1.00 89.12 188 GLN A N 1
ATOM 1542 C CA . GLN A 1 188 ? 6.428 9.764 -17.026 1.00 89.12 188 GLN A CA 1
ATOM 1543 C C . GLN A 1 188 ? 5.702 9.624 -18.376 1.00 89.12 188 GLN A C 1
ATOM 1545 O O . GLN A 1 188 ? 6.316 9.244 -19.367 1.00 89.12 188 GLN A O 1
ATOM 1550 N N . ALA A 1 189 ? 4.422 10.015 -18.446 1.00 86.56 189 ALA A N 1
ATOM 1551 C CA . ALA A 1 189 ? 3.618 9.916 -19.663 1.00 86.56 189 ALA A CA 1
ATOM 1552 C C . ALA A 1 189 ? 3.940 10.995 -20.716 1.00 86.56 189 ALA A C 1
ATOM 1554 O O . ALA A 1 189 ? 3.622 10.815 -21.889 1.00 86.56 189 ALA A O 1
ATOM 1555 N N . ARG A 1 190 ? 4.513 12.140 -20.314 1.00 87.31 190 ARG A N 1
ATOM 1556 C CA . ARG A 1 190 ? 4.683 13.324 -21.187 1.00 87.31 190 ARG A CA 1
ATOM 1557 C C . ARG A 1 190 ? 6.129 13.758 -21.396 1.00 87.31 190 ARG A C 1
ATOM 1559 O O . ARG A 1 190 ? 6.444 14.333 -22.430 1.00 87.31 190 ARG A O 1
ATOM 1566 N N . ALA A 1 191 ? 6.981 13.550 -20.402 1.00 88.81 191 ALA A N 1
ATOM 1567 C CA . ALA A 1 191 ? 8.332 14.087 -20.339 1.00 88.81 191 ALA A CA 1
ATOM 1568 C C . ALA A 1 191 ? 9.214 13.247 -19.395 1.00 88.81 191 ALA A C 1
ATOM 1570 O O . ALA A 1 191 ? 9.767 13.763 -18.423 1.00 88.81 191 ALA A O 1
ATOM 1571 N N . TYR A 1 192 ? 9.368 11.949 -19.677 1.00 88.38 192 TYR A N 1
ATOM 1572 C CA . TYR A 1 192 ? 10.212 11.049 -18.877 1.00 88.38 192 TYR A CA 1
ATOM 1573 C C . TYR A 1 192 ? 11.639 11.585 -18.611 1.00 88.38 192 TYR A C 1
ATOM 1575 O O . TYR A 1 192 ? 12.077 11.514 -17.462 1.00 88.38 192 TYR A O 1
ATOM 1583 N N . PRO A 1 193 ? 12.351 12.212 -19.578 1.00 90.00 193 PRO A N 1
ATOM 1584 C CA . PRO A 1 193 ? 13.657 12.816 -19.296 1.00 90.00 193 PRO A CA 1
ATOM 1585 C C . PRO A 1 193 ? 13.616 13.900 -18.206 1.00 90.00 193 PRO A C 1
ATOM 1587 O O . PRO A 1 193 ? 14.553 14.011 -17.418 1.00 90.00 193 PRO A O 1
ATOM 1590 N N . VAL A 1 194 ? 12.520 14.665 -18.120 1.00 90.50 194 VAL A N 1
ATOM 1591 C CA . VAL A 1 194 ? 12.319 15.684 -17.077 1.00 90.50 194 VAL A CA 1
ATOM 1592 C C . VAL A 1 194 ? 12.079 15.025 -15.723 1.00 90.50 194 VAL A C 1
ATOM 1594 O O . VAL A 1 194 ? 12.691 15.438 -14.741 1.00 90.50 194 VAL A O 1
ATOM 1597 N N . LEU A 1 195 ? 11.243 13.980 -15.662 1.00 89.81 195 LEU A N 1
ATOM 1598 C CA . LEU A 1 195 ? 11.035 13.206 -14.432 1.00 89.81 195 LEU A CA 1
ATOM 1599 C C . LEU A 1 195 ? 12.361 12.661 -13.895 1.00 89.81 195 LEU A C 1
ATOM 1601 O O . LEU A 1 195 ? 12.696 12.887 -12.734 1.00 89.81 195 LEU A O 1
ATOM 1605 N N . LYS A 1 196 ? 13.130 11.996 -14.765 1.00 88.69 196 LYS A N 1
ATOM 1606 C CA . LYS A 1 196 ? 14.442 11.447 -14.425 1.00 88.69 196 LYS A CA 1
ATOM 1607 C C . LYS A 1 196 ? 15.380 12.538 -13.903 1.00 88.69 196 LYS A C 1
ATOM 1609 O O . LYS A 1 196 ? 15.954 12.377 -12.832 1.00 88.69 196 LYS A O 1
ATOM 1614 N N . GLY A 1 197 ? 15.485 13.667 -14.609 1.00 90.62 197 GLY A N 1
ATOM 1615 C CA . GLY A 1 197 ? 16.323 14.796 -14.194 1.00 90.62 197 GLY A CA 1
ATOM 1616 C C . GLY A 1 197 ? 15.934 15.375 -12.829 1.00 90.62 197 GLY A C 1
ATOM 1617 O O . GLY A 1 197 ? 16.808 15.611 -11.996 1.00 90.62 197 GLY A O 1
ATOM 1618 N N . LEU A 1 198 ? 14.634 15.543 -12.560 1.00 88.69 198 LEU A N 1
ATOM 1619 C CA . LEU A 1 198 ? 14.142 16.011 -11.259 1.00 88.69 198 LEU A CA 1
ATOM 1620 C C . LEU A 1 198 ? 14.493 15.032 -10.137 1.00 88.69 198 LEU A C 1
ATOM 1622 O O . LEU A 1 198 ? 15.011 15.455 -9.109 1.00 88.69 198 LEU A O 1
ATOM 1626 N N . MET A 1 199 ? 14.263 13.732 -10.340 1.00 87.56 199 MET A N 1
ATOM 1627 C CA . MET A 1 199 ? 14.588 12.700 -9.350 1.00 87.56 199 MET A CA 1
ATOM 1628 C C . MET A 1 199 ? 16.095 12.600 -9.082 1.00 87.56 199 MET A C 1
ATOM 1630 O O . MET A 1 199 ? 16.492 12.360 -7.942 1.00 87.56 199 MET A O 1
ATOM 1634 N N . MET A 1 200 ? 16.941 12.805 -10.098 1.00 87.88 200 MET A N 1
ATOM 1635 C CA . MET A 1 200 ? 18.397 12.871 -9.925 1.00 87.88 200 MET A CA 1
ATOM 1636 C C . MET A 1 200 ? 18.805 14.095 -9.095 1.00 87.88 200 MET A C 1
ATOM 1638 O O . MET A 1 200 ? 19.614 13.962 -8.183 1.00 87.88 200 MET A O 1
ATOM 1642 N N . ALA A 1 201 ? 18.205 15.264 -9.346 1.00 87.19 201 ALA A N 1
ATOM 1643 C CA . ALA A 1 201 ? 18.529 16.503 -8.633 1.00 87.19 201 ALA A CA 1
ATOM 1644 C C . ALA A 1 201 ? 18.249 16.438 -7.120 1.00 87.19 201 ALA A C 1
ATOM 1646 O O . ALA A 1 201 ? 18.907 17.126 -6.343 1.00 87.19 201 ALA A O 1
ATOM 1647 N N . VAL A 1 202 ? 17.297 15.601 -6.697 1.00 81.81 202 VAL A N 1
ATOM 1648 C CA . VAL A 1 202 ? 16.968 15.373 -5.280 1.00 81.81 202 VAL A CA 1
ATOM 1649 C C . VAL A 1 202 ? 17.532 14.056 -4.729 1.00 81.81 202 VAL A C 1
ATOM 1651 O O . VAL A 1 202 ? 17.103 13.605 -3.671 1.00 81.81 202 VAL A O 1
ATOM 1654 N N . ASN A 1 203 ? 18.484 13.419 -5.426 1.00 80.88 203 ASN A N 1
ATOM 1655 C CA . ASN A 1 203 ? 19.099 12.135 -5.048 1.00 80.88 203 ASN A CA 1
ATOM 1656 C C . ASN A 1 203 ? 18.096 10.986 -4.814 1.00 80.88 203 ASN A C 1
ATOM 1658 O O . ASN A 1 203 ? 18.389 10.024 -4.103 1.00 80.88 203 ASN A O 1
ATOM 1662 N N . MET A 1 204 ? 16.907 11.067 -5.414 1.00 80.75 204 MET A N 1
ATOM 1663 C CA . MET A 1 204 ? 15.887 10.023 -5.320 1.00 80.75 204 MET A CA 1
ATOM 1664 C C . MET A 1 204 ? 16.034 8.974 -6.417 1.00 80.75 204 MET A C 1
ATOM 1666 O O . MET A 1 204 ? 15.574 7.855 -6.217 1.00 80.75 204 MET A O 1
ATOM 1670 N N . TRP A 1 205 ? 16.663 9.311 -7.550 1.00 83.50 205 TRP A N 1
ATOM 1671 C CA . TRP A 1 205 ? 16.765 8.417 -8.708 1.00 83.50 205 TRP A CA 1
ATOM 1672 C C . TRP A 1 205 ? 17.441 7.085 -8.371 1.00 83.50 205 TRP A C 1
ATOM 1674 O O . TRP A 1 205 ? 16.812 6.047 -8.520 1.00 83.50 205 TRP A O 1
ATOM 1684 N N . GLU A 1 206 ? 18.664 7.112 -7.839 1.00 78.50 206 GLU A N 1
ATOM 1685 C CA . GLU A 1 206 ? 19.448 5.896 -7.552 1.00 78.50 206 GLU A CA 1
ATOM 1686 C C . GLU A 1 206 ? 18.725 4.909 -6.627 1.00 78.50 206 GLU A C 1
ATOM 1688 O O . GLU A 1 206 ? 18.910 3.705 -6.739 1.00 78.50 206 GLU A O 1
ATOM 1693 N N . LYS A 1 207 ? 17.878 5.415 -5.723 1.00 74.25 207 LYS A N 1
ATOM 1694 C CA . LYS A 1 207 ? 17.157 4.596 -4.738 1.00 74.25 207 LYS A CA 1
ATOM 1695 C C . LYS A 1 207 ? 15.735 4.224 -5.150 1.00 74.25 207 LYS A C 1
ATOM 1697 O O . LYS A 1 207 ? 15.157 3.332 -4.549 1.00 74.25 207 LYS A O 1
ATOM 1702 N N . ASN A 1 208 ? 15.135 4.956 -6.089 1.00 79.81 208 ASN A N 1
ATOM 1703 C CA . ASN A 1 208 ? 13.698 4.871 -6.359 1.00 79.81 208 ASN A CA 1
ATOM 1704 C C . ASN A 1 208 ? 13.360 4.829 -7.850 1.00 79.81 208 ASN A C 1
ATOM 1706 O O . ASN A 1 208 ? 12.194 4.980 -8.196 1.00 79.81 208 ASN A O 1
ATOM 1710 N N . TYR A 1 209 ? 14.319 4.667 -8.762 1.00 82.44 209 TYR A N 1
ATOM 1711 C CA . TYR A 1 209 ? 14.003 4.587 -10.193 1.00 82.44 209 TYR A CA 1
ATOM 1712 C C . TYR A 1 209 ? 13.007 3.456 -10.497 1.00 82.44 209 TYR A C 1
ATOM 1714 O O . TYR A 1 209 ? 12.160 3.625 -11.373 1.00 82.44 209 TYR A O 1
ATOM 1722 N N . GLY A 1 210 ? 13.062 2.359 -9.729 1.00 81.06 210 GLY A N 1
ATOM 1723 C CA . GLY A 1 210 ? 12.162 1.215 -9.846 1.00 81.06 210 GLY A CA 1
ATOM 1724 C C . GLY A 1 210 ? 10.685 1.559 -9.656 1.00 81.06 210 GLY A C 1
ATOM 1725 O O . GLY A 1 210 ? 9.846 0.867 -10.206 1.00 81.06 210 GLY A O 1
ATOM 1726 N N . ILE A 1 211 ? 10.342 2.670 -8.983 1.00 84.00 211 ILE A N 1
ATOM 1727 C CA . ILE A 1 211 ? 8.940 3.083 -8.772 1.00 84.00 211 ILE A CA 1
ATOM 1728 C C . ILE A 1 211 ? 8.304 3.743 -10.008 1.00 84.00 211 ILE A C 1
ATOM 1730 O O . ILE A 1 211 ? 7.112 4.075 -9.989 1.00 84.00 211 ILE A O 1
ATOM 1734 N N . VAL A 1 212 ? 9.105 4.054 -11.033 1.00 87.56 212 VAL A N 1
ATOM 1735 C CA . VAL A 1 212 ? 8.652 4.742 -12.245 1.00 87.56 212 VAL A CA 1
ATOM 1736 C C . VAL A 1 212 ? 8.167 3.711 -13.253 1.00 87.56 212 VAL A C 1
ATOM 1738 O O . VAL A 1 212 ? 8.941 2.904 -13.764 1.00 87.56 212 VAL A O 1
ATOM 1741 N N . MET A 1 213 ? 6.881 3.789 -13.590 1.00 89.25 213 MET A N 1
ATOM 1742 C CA . MET A 1 213 ? 6.256 2.885 -14.550 1.00 89.25 213 MET A CA 1
ATOM 1743 C C . MET A 1 213 ? 6.873 3.066 -15.939 1.00 89.25 213 MET A C 1
ATOM 1745 O O . MET A 1 213 ? 6.900 4.176 -16.487 1.00 89.25 213 MET A O 1
ATOM 1749 N N . ARG A 1 214 ? 7.334 1.965 -16.535 1.00 82.69 214 ARG A N 1
ATOM 1750 C CA . ARG A 1 214 ? 7.878 1.964 -17.894 1.00 82.69 214 ARG A CA 1
ATOM 1751 C C . ARG A 1 214 ? 6.756 1.871 -18.923 1.00 82.69 214 ARG A C 1
ATOM 1753 O O . ARG A 1 214 ? 5.775 1.154 -18.744 1.00 82.69 214 ARG A O 1
ATOM 1760 N N . LYS A 1 215 ? 6.917 2.603 -20.029 1.00 79.81 215 LYS A N 1
ATOM 1761 C CA . LYS A 1 215 ? 6.019 2.495 -21.188 1.00 79.81 215 LYS A CA 1
ATOM 1762 C C . LYS A 1 215 ? 6.135 1.105 -21.808 1.00 79.81 215 LYS A C 1
ATOM 1764 O O . LYS A 1 215 ? 5.162 0.361 -21.924 1.00 79.81 215 LYS A O 1
ATOM 1769 N N . ASP A 1 216 ? 7.362 0.779 -22.181 1.00 83.19 216 ASP A N 1
ATOM 1770 C CA . ASP A 1 216 ? 7.704 -0.471 -22.825 1.00 83.19 216 ASP A CA 1
ATOM 1771 C C . ASP A 1 216 ? 8.016 -1.521 -21.762 1.00 83.19 216 ASP A C 1
ATOM 1773 O O . ASP A 1 216 ? 8.549 -1.210 -20.695 1.00 83.19 216 ASP A O 1
ATOM 1777 N N . ARG A 1 217 ? 7.653 -2.765 -22.069 1.00 81.12 217 ARG A N 1
ATOM 1778 C CA . ARG A 1 217 ? 7.905 -3.934 -21.226 1.00 81.12 217 ARG A CA 1
ATOM 1779 C C . ARG A 1 217 ? 9.390 -4.041 -20.903 1.00 81.12 217 ARG A C 1
ATOM 1781 O O . ARG A 1 217 ? 10.222 -3.963 -21.813 1.00 81.12 217 ARG A O 1
ATOM 1788 N N . ASN A 1 218 ? 9.726 -4.296 -19.640 1.00 83.00 218 ASN A N 1
ATOM 1789 C CA . ASN A 1 218 ? 11.080 -4.720 -19.325 1.00 83.00 218 ASN A CA 1
ATOM 1790 C C . ASN A 1 218 ? 11.254 -6.211 -19.670 1.00 83.00 218 ASN A C 1
ATOM 1792 O O . ASN A 1 218 ? 10.874 -7.098 -18.909 1.00 83.00 218 ASN A O 1
ATOM 1796 N N . VAL A 1 219 ? 11.840 -6.489 -20.839 1.00 83.75 219 VAL A N 1
ATOM 1797 C CA . VAL A 1 219 ? 12.052 -7.863 -21.331 1.00 83.75 219 VAL A CA 1
ATOM 1798 C C . VAL A 1 219 ? 12.905 -8.688 -20.361 1.00 83.75 219 VAL A C 1
ATOM 1800 O O . VAL A 1 219 ? 12.672 -9.886 -20.227 1.00 83.75 219 VAL A O 1
ATOM 1803 N N . SER A 1 220 ? 13.839 -8.064 -19.631 1.00 85.19 220 SER A N 1
ATOM 1804 C CA . SER A 1 220 ? 14.658 -8.783 -18.648 1.00 85.19 220 SER A CA 1
ATOM 1805 C C . SER A 1 220 ? 13.872 -9.219 -17.413 1.00 85.19 220 SER A C 1
ATOM 1807 O O . SER A 1 220 ? 14.314 -10.131 -16.728 1.00 85.19 220 SER A O 1
ATOM 1809 N N . LEU A 1 221 ? 12.731 -8.585 -17.121 1.00 86.12 221 LEU A N 1
ATOM 1810 C CA . LEU A 1 221 ? 11.894 -8.908 -15.960 1.00 86.12 221 LEU A CA 1
ATOM 1811 C C . LEU A 1 221 ? 10.755 -9.872 -16.286 1.00 86.12 221 LEU A C 1
ATOM 1813 O O . LEU A 1 221 ? 10.087 -10.375 -15.392 1.00 86.12 221 LEU A O 1
ATOM 1817 N N . SER A 1 222 ? 10.538 -10.153 -17.566 1.00 84.50 222 SER A N 1
ATOM 1818 C CA . SER A 1 222 ? 9.407 -10.963 -18.005 1.00 84.50 222 SER A CA 1
ATOM 1819 C C . SER A 1 222 ? 9.353 -12.379 -17.439 1.00 84.50 222 SER A C 1
ATOM 1821 O O . SER A 1 222 ? 8.260 -12.778 -17.046 1.00 84.50 222 SER A O 1
ATOM 1823 N N . PRO A 1 223 ? 10.477 -13.121 -17.344 1.00 86.38 223 PRO A N 1
ATOM 1824 C CA . PRO A 1 223 ? 10.455 -14.455 -16.744 1.00 86.38 223 PRO A CA 1
ATOM 1825 C C . PRO A 1 223 ? 10.027 -14.442 -15.271 1.00 86.38 223 PRO A C 1
ATOM 1827 O O . PRO A 1 223 ? 9.671 -15.481 -14.737 1.00 86.38 223 PRO A O 1
ATOM 1830 N N . TYR A 1 224 ? 10.068 -13.278 -14.612 1.00 84.75 224 TYR A N 1
ATOM 1831 C CA . TYR A 1 224 ? 9.742 -13.149 -13.194 1.00 84.75 224 TYR A CA 1
ATOM 1832 C C . TYR A 1 224 ? 8.315 -12.665 -12.919 1.00 84.75 224 TYR A C 1
ATOM 1834 O O . TYR A 1 224 ? 7.896 -12.591 -11.767 1.00 84.75 224 TYR A O 1
ATOM 1842 N N . VAL A 1 225 ? 7.597 -12.257 -13.966 1.00 82.94 225 VAL A N 1
ATOM 1843 C CA . VAL A 1 225 ? 6.301 -11.571 -13.858 1.00 82.94 225 VAL A CA 1
ATOM 1844 C C . VAL A 1 225 ? 5.204 -12.301 -14.633 1.00 82.94 225 VAL A C 1
ATOM 1846 O O . VAL A 1 225 ? 4.050 -12.257 -14.220 1.00 82.94 225 VAL A O 1
ATOM 1849 N N . GLU A 1 226 ? 5.546 -12.937 -15.758 1.00 74.00 226 GLU A N 1
ATOM 1850 C CA . GLU A 1 226 ? 4.578 -13.520 -16.700 1.00 74.00 226 GLU A CA 1
ATOM 1851 C C . GLU A 1 226 ? 4.477 -15.059 -16.635 1.00 74.00 226 GLU A C 1
ATOM 1853 O O . GLU A 1 226 ? 3.629 -15.623 -17.329 1.00 74.00 226 GLU A O 1
ATOM 1858 N N . GLU A 1 227 ? 5.326 -15.730 -15.848 1.00 56.41 227 GLU A N 1
ATOM 1859 C CA . GLU A 1 227 ? 5.253 -17.182 -15.576 1.00 56.41 227 GLU A CA 1
ATOM 1860 C C . GLU A 1 227 ? 4.385 -17.490 -14.350 1.00 56.41 227 GLU A C 1
ATOM 1862 O O . GLU A 1 227 ? 3.595 -18.462 -14.431 1.00 56.41 227 GLU A O 1
#